Protein AF-A0AA88S4F9-F1 (afdb_monomer)

Sequence (193 aa):
MELVASASIYCKILLLSFMILASTYINAAATAATFAKPRRIVTKLIHRDSVHSPFYVANVTVSDHAQEAIENSEARIASIHERIRNYGSMDDLGAKVIAVDKGNIFFVNLYIGELAVSQFVIMDTASSLLWVHCLPYKGCEDKVNPIYNHVKSYMYANLSCDSAYCVPSIRGTCGPNRTCIYSLGYRDNASST

Organism: NCBI:txid112253

Mean predicted aligned error: 12.55 Å

InterPro domains:
  IPR021109 Aspartic peptidase domain superfamily [G3DSA:2.40.70.10] (84-193)
  IPR021109 Aspartic peptidase domain superfamily [SSF50630] (101-191)
  IPR032861 Xylanase inhibitor, N-terminal [PF14543] (106-192)
  IPR033121 Peptidase family A1 domain [PS51767] (106-193)
  IPR051708 Plant Aspartic Proteinase A1 [PTHR47967] (21-192)

Radius of gyration: 27.76 Å; Cα contacts (8 Å, |Δi|>4): 179; chains: 1; bounding box: 42×56×100 Å

Structure (mmCIF, N/CA/C/O backbone):
data_AF-A0AA88S4F9-F1
#
_entry.id   AF-A0AA88S4F9-F1
#
loop_
_atom_site.group_PDB
_atom_site.id
_atom_site.type_symbol
_atom_site.label_atom_id
_atom_site.label_alt_id
_atom_site.label_comp_id
_atom_site.label_asym_id
_atom_site.label_entity_id
_atom_site.label_seq_id
_atom_site.pdbx_PDB_ins_code
_atom_site.Cartn_x
_atom_site.Cartn_y
_atom_site.Cartn_z
_atom_site.occupancy
_atom_site.B_iso_or_equiv
_atom_site.auth_seq_id
_atom_site.auth_comp_id
_atom_site.auth_asym_id
_atom_site.auth_atom_id
_atom_site.pdbx_PDB_model_num
ATOM 1 N N . MET A 1 1 ? 1.216 -25.688 -74.270 1.00 57.12 1 MET A N 1
ATOM 2 C CA . MET A 1 1 ? 1.045 -24.332 -73.696 1.00 57.12 1 MET A CA 1
ATOM 3 C C . MET A 1 1 ? -0.119 -24.264 -72.700 1.00 57.12 1 MET A C 1
ATOM 5 O O . MET A 1 1 ? 0.024 -23.603 -71.683 1.00 57.12 1 MET A O 1
ATOM 9 N N . GLU A 1 2 ? -1.217 -24.999 -72.913 1.00 59.38 2 GLU A N 1
ATOM 10 C CA . GLU A 1 2 ? -2.394 -25.005 -72.015 1.00 59.38 2 GLU A CA 1
ATOM 11 C C . GLU A 1 2 ? -2.163 -25.628 -70.622 1.00 59.38 2 GLU A C 1
ATOM 13 O O . GLU A 1 2 ? -2.657 -25.110 -69.623 1.00 59.38 2 GLU A O 1
ATOM 18 N N . LEU A 1 3 ? -1.345 -26.682 -70.520 1.00 59.16 3 LEU A N 1
ATOM 19 C CA . LEU A 1 3 ? -1.030 -27.349 -69.242 1.00 59.16 3 LEU A CA 1
ATOM 20 C C . LEU A 1 3 ? -0.341 -26.422 -68.220 1.00 59.16 3 LEU A C 1
ATOM 22 O O . LEU A 1 3 ? -0.599 -26.511 -67.021 1.00 59.16 3 LEU A O 1
ATOM 26 N N . VAL A 1 4 ? 0.497 -25.490 -68.688 1.00 67.75 4 VAL A N 1
ATOM 27 C CA . VAL A 1 4 ? 1.228 -24.536 -67.831 1.00 67.75 4 VAL A CA 1
ATOM 28 C C . VAL A 1 4 ? 0.292 -23.446 -67.296 1.00 67.75 4 VAL A C 1
ATOM 30 O O . VAL A 1 4 ? 0.402 -23.041 -66.138 1.00 67.75 4 VAL A O 1
ATOM 33 N N . ALA A 1 5 ? -0.673 -23.008 -68.110 1.00 63.84 5 ALA A N 1
ATOM 34 C CA . ALA A 1 5 ? -1.691 -22.046 -67.697 1.00 63.84 5 ALA A CA 1
ATOM 35 C C . ALA A 1 5 ? -2.627 -22.640 -66.631 1.00 63.84 5 ALA A C 1
ATOM 37 O O . ALA A 1 5 ? -2.918 -21.985 -65.632 1.00 63.84 5 ALA A O 1
ATOM 38 N N . SER A 1 6 ? -3.020 -23.907 -66.797 1.00 66.94 6 SER A N 1
ATOM 39 C CA . SER A 1 6 ? -3.841 -24.637 -65.827 1.00 66.94 6 SER A CA 1
ATOM 40 C C . SER A 1 6 ? -3.130 -24.796 -64.473 1.00 66.94 6 SER A C 1
ATOM 42 O O . SER A 1 6 ? -3.686 -24.430 -63.437 1.00 66.94 6 SER A O 1
ATOM 44 N N . ALA A 1 7 ? -1.856 -25.210 -64.466 1.00 75.81 7 ALA A N 1
ATOM 45 C CA . ALA A 1 7 ? -1.052 -25.314 -63.243 1.00 75.81 7 ALA A CA 1
ATOM 46 C C . ALA A 1 7 ? -0.879 -23.963 -62.515 1.00 75.81 7 ALA A C 1
ATOM 48 O O . ALA A 1 7 ? -0.926 -23.902 -61.284 1.00 75.81 7 ALA A O 1
ATOM 49 N N . SER A 1 8 ? -0.739 -22.863 -63.266 1.00 79.38 8 SER A N 1
ATOM 50 C CA . SER 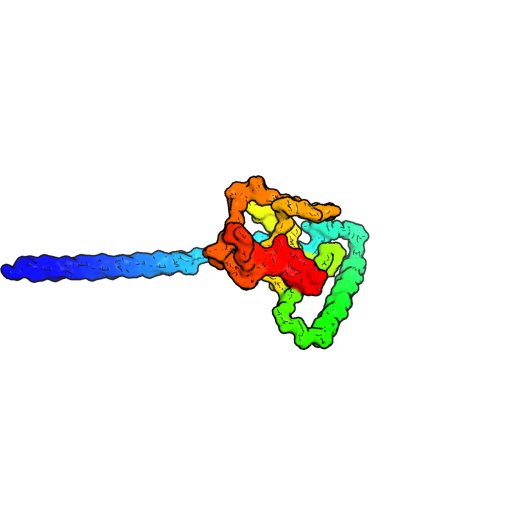A 1 8 ? -0.677 -21.505 -62.706 1.00 79.38 8 SER A CA 1
ATOM 51 C C . SER A 1 8 ? -1.983 -21.100 -62.012 1.00 79.38 8 SER A C 1
ATOM 53 O O . SER A 1 8 ? -1.952 -20.492 -60.940 1.00 79.38 8 SER A O 1
ATOM 55 N N . ILE A 1 9 ? -3.133 -21.472 -62.582 1.00 82.12 9 ILE A N 1
ATOM 56 C CA . ILE A 1 9 ? -4.456 -21.199 -62.006 1.00 82.12 9 ILE A CA 1
ATOM 57 C C . ILE A 1 9 ? -4.648 -21.979 -60.698 1.00 82.12 9 ILE A C 1
ATOM 59 O O . ILE A 1 9 ? -5.020 -21.377 -59.690 1.00 82.12 9 ILE A O 1
ATOM 63 N N . TYR A 1 10 ? -4.316 -23.276 -60.665 1.00 87.00 10 TYR A N 1
ATOM 64 C CA . TYR A 1 10 ? -4.406 -24.082 -59.439 1.00 87.00 10 TYR A CA 1
ATOM 65 C C . TYR A 1 10 ? -3.498 -23.558 -58.318 1.00 87.00 10 TYR A C 1
ATOM 67 O O . TYR A 1 10 ? -3.923 -23.492 -57.166 1.00 87.00 10 TYR A O 1
ATOM 75 N N . CYS A 1 11 ? -2.281 -23.116 -58.649 1.00 86.62 11 CYS A N 1
ATOM 76 C CA . CYS A 1 11 ? -1.360 -22.519 -57.680 1.00 86.62 11 CYS A CA 1
ATOM 77 C C . CYS A 1 11 ? -1.928 -21.229 -57.061 1.00 86.62 11 CYS A C 1
ATOM 79 O O . CYS A 1 11 ? -1.897 -21.053 -55.843 1.00 86.62 11 CYS A O 1
ATOM 81 N N . LYS A 1 12 ? -2.530 -20.353 -57.879 1.00 86.81 12 LYS A N 1
ATOM 82 C CA . LYS A 1 12 ? -3.181 -19.127 -57.390 1.00 86.81 12 LYS A CA 1
ATOM 83 C C . LYS A 1 12 ? -4.387 -19.428 -56.497 1.00 86.81 12 LYS A C 1
ATOM 85 O O . LYS A 1 12 ? -4.539 -18.776 -55.468 1.00 86.81 12 LYS A O 1
ATOM 90 N N . ILE A 1 13 ? -5.209 -20.419 -56.852 1.00 89.56 13 ILE A N 1
ATOM 91 C CA . ILE A 1 13 ? -6.364 -20.844 -56.041 1.00 89.56 13 ILE A CA 1
ATOM 92 C C . ILE A 1 13 ? -5.902 -21.413 -54.692 1.00 89.56 13 ILE A C 1
ATOM 94 O O . ILE A 1 13 ? -6.459 -21.049 -53.658 1.00 89.56 13 ILE A O 1
ATOM 98 N N . LEU A 1 14 ? -4.854 -22.243 -54.677 1.00 88.25 14 LEU A N 1
ATOM 99 C CA . LEU A 1 14 ? -4.283 -22.784 -53.440 1.00 88.25 14 LEU A CA 1
ATOM 100 C C . LEU A 1 14 ? -3.724 -21.675 -52.540 1.00 88.25 14 LEU A C 1
ATOM 102 O O . LEU A 1 14 ? -4.050 -21.645 -51.353 1.00 88.25 14 LEU A O 1
ATOM 106 N N . LEU A 1 15 ? -2.973 -20.720 -53.098 1.00 88.44 15 LEU A N 1
ATOM 107 C CA . LEU A 1 15 ? -2.469 -19.561 -52.353 1.00 88.44 15 LEU A CA 1
ATOM 108 C C . LEU A 1 15 ? -3.606 -18.707 -51.777 1.00 88.44 15 LEU A C 1
ATOM 110 O O . LEU A 1 15 ? -3.563 -18.349 -50.603 1.00 88.44 15 LEU A O 1
ATOM 114 N N . LEU A 1 16 ? -4.654 -18.430 -52.558 1.00 87.81 16 LEU A N 1
ATOM 115 C CA . LEU A 1 16 ? -5.838 -17.705 -52.084 1.00 87.81 16 LEU A CA 1
ATOM 116 C C . LEU A 1 16 ? -6.546 -18.458 -50.950 1.00 87.81 16 LEU A C 1
ATOM 118 O O . LEU A 1 16 ? -6.871 -17.854 -49.930 1.00 87.81 16 LEU A O 1
ATOM 122 N N . SER A 1 17 ? -6.729 -19.776 -51.084 1.00 88.88 17 SER A N 1
ATOM 123 C CA . SER A 1 17 ? -7.352 -20.600 -50.042 1.00 88.88 17 SER A CA 1
ATOM 124 C C . SER A 1 17 ? -6.535 -20.615 -48.744 1.00 88.88 17 SER A C 1
ATOM 126 O O . SER A 1 17 ? -7.104 -20.478 -47.662 1.00 88.88 17 SER A O 1
ATOM 128 N N . PHE A 1 18 ? -5.202 -20.674 -48.841 1.00 90.31 18 PHE A N 1
ATOM 129 C CA . PHE A 1 18 ? -4.303 -20.589 -47.693 1.00 90.31 18 PHE A CA 1
ATOM 130 C C . PHE A 1 18 ? -4.383 -19.224 -46.998 1.00 90.31 18 PHE A C 1
ATOM 132 O O . PHE A 1 18 ? -4.483 -19.170 -45.776 1.00 90.31 18 PHE A O 1
ATOM 139 N N . MET A 1 19 ? -4.408 -18.122 -47.757 1.00 88.81 19 MET A N 1
ATOM 140 C CA . MET A 1 19 ? -4.537 -16.769 -47.195 1.00 88.81 19 MET A CA 1
ATOM 141 C C . MET A 1 19 ? -5.886 -16.569 -46.485 1.00 88.81 19 MET A C 1
ATOM 143 O O . MET A 1 19 ? -5.938 -15.981 -45.402 1.00 88.81 19 MET A O 1
ATOM 147 N N . ILE A 1 20 ? -6.975 -17.104 -47.048 1.00 87.44 20 ILE A N 1
ATOM 148 C CA . ILE A 1 20 ? -8.301 -17.087 -46.414 1.00 87.44 20 ILE A CA 1
ATOM 149 C C . ILE A 1 20 ? -8.278 -17.904 -45.113 1.00 87.44 20 ILE A C 1
ATOM 151 O O . ILE A 1 20 ? -8.666 -17.388 -44.065 1.00 87.44 20 ILE A O 1
ATOM 155 N N . LEU A 1 21 ? -7.748 -19.130 -45.128 1.00 84.12 21 LEU A N 1
ATOM 156 C CA . LEU A 1 21 ? -7.637 -19.958 -43.921 1.00 84.12 21 LEU A CA 1
ATOM 157 C C . LEU A 1 21 ? -6.770 -19.286 -42.842 1.00 84.12 21 LEU A C 1
ATOM 159 O O . LEU A 1 21 ? -7.189 -19.206 -41.688 1.00 84.12 21 LEU A O 1
ATOM 163 N N . ALA A 1 22 ? -5.623 -18.715 -43.215 1.00 83.69 22 ALA A N 1
ATOM 164 C CA . ALA A 1 22 ? -4.745 -17.998 -42.293 1.00 83.69 22 ALA A CA 1
ATOM 165 C C . ALA A 1 22 ? -5.444 -16.781 -41.659 1.00 83.69 22 ALA A C 1
ATOM 167 O O . ALA A 1 22 ? -5.383 -16.600 -40.444 1.00 83.69 22 ALA A O 1
ATOM 168 N N . SER A 1 23 ? -6.163 -15.976 -42.450 1.00 75.25 23 SER A N 1
ATOM 169 C CA . SER A 1 23 ? -6.895 -14.809 -41.932 1.00 75.25 23 SER A CA 1
ATOM 170 C C . SER A 1 23 ? -8.040 -15.188 -40.983 1.00 75.25 23 SER A C 1
ATOM 172 O O . SER A 1 23 ? -8.204 -14.557 -39.937 1.00 75.25 23 SER A O 1
ATOM 174 N N . THR A 1 24 ? -8.796 -16.250 -41.285 1.00 75.50 24 THR A N 1
ATOM 175 C CA . THR A 1 24 ? -9.860 -16.736 -40.387 1.00 75.50 24 THR A CA 1
ATOM 176 C C . THR A 1 24 ? -9.305 -17.266 -39.062 1.00 75.50 24 THR A C 1
ATOM 178 O O . THR A 1 24 ? -9.875 -16.982 -38.007 1.00 75.50 24 THR A O 1
ATOM 181 N N . TYR A 1 25 ? -8.155 -17.946 -39.089 1.00 79.88 25 TYR A N 1
ATOM 182 C CA . TYR A 1 25 ? -7.463 -18.417 -37.887 1.00 79.88 25 TYR A CA 1
ATOM 183 C C . TYR A 1 25 ? -6.970 -17.259 -37.001 1.00 79.88 25 TYR A C 1
ATOM 185 O O . TYR A 1 25 ? -7.182 -17.281 -35.787 1.00 79.88 25 TYR A O 1
ATOM 193 N N . ILE A 1 26 ? -6.374 -16.217 -37.597 1.00 68.75 26 ILE A N 1
ATOM 194 C CA . ILE A 1 26 ? -5.908 -15.021 -36.869 1.00 68.75 26 ILE A CA 1
ATOM 195 C C . ILE A 1 26 ? -7.079 -14.322 -36.160 1.00 68.75 26 ILE A C 1
ATOM 197 O O . ILE A 1 26 ? -6.966 -13.973 -34.984 1.00 68.75 26 ILE A O 1
ATOM 201 N N . ASN A 1 27 ? -8.224 -14.174 -36.834 1.00 64.12 27 ASN A N 1
ATOM 202 C CA . ASN A 1 27 ? -9.417 -13.557 -36.245 1.00 64.12 27 ASN A CA 1
ATOM 203 C C . ASN A 1 27 ? -9.998 -14.387 -35.087 1.00 64.12 27 ASN A C 1
ATOM 205 O O . ASN A 1 27 ? -10.346 -13.829 -34.045 1.00 64.12 27 ASN A O 1
ATOM 209 N N . ALA A 1 28 ? -10.058 -15.716 -35.222 1.00 65.62 28 ALA A N 1
ATOM 210 C CA . ALA A 1 28 ? -10.516 -16.598 -34.149 1.00 65.62 28 ALA A CA 1
ATOM 211 C C . ALA A 1 28 ? -9.606 -16.508 -32.907 1.00 65.62 28 ALA A C 1
ATOM 213 O O . ALA A 1 28 ? -10.099 -16.347 -31.789 1.00 65.62 28 ALA A O 1
ATOM 214 N N . ALA A 1 29 ? -8.283 -16.512 -33.093 1.00 61.81 29 ALA A N 1
ATOM 215 C CA . ALA A 1 29 ? -7.321 -16.346 -32.002 1.00 61.81 29 ALA A CA 1
ATOM 216 C C . ALA A 1 29 ? -7.432 -14.968 -31.318 1.00 61.81 29 ALA A C 1
ATOM 218 O O . ALA A 1 29 ? -7.396 -14.884 -30.089 1.00 61.81 29 ALA A O 1
ATOM 219 N N . ALA A 1 30 ? -7.634 -13.896 -32.094 1.00 60.41 30 ALA A N 1
ATOM 220 C CA . ALA A 1 30 ? -7.842 -12.550 -31.562 1.00 60.41 30 ALA A CA 1
ATOM 221 C C . ALA A 1 30 ? -9.131 -12.453 -30.729 1.00 60.41 30 ALA A C 1
ATOM 223 O O . ALA A 1 30 ? -9.113 -11.917 -29.621 1.00 60.41 30 ALA A O 1
ATOM 224 N N . THR A 1 31 ? -10.238 -13.036 -31.205 1.00 58.25 31 THR A N 1
ATOM 225 C CA . THR A 1 31 ? -11.489 -13.080 -30.428 1.00 58.25 31 THR A CA 1
ATOM 226 C C . THR A 1 31 ? -11.345 -13.906 -29.148 1.00 58.25 31 THR A C 1
ATOM 228 O O . THR A 1 31 ? -11.770 -13.451 -28.088 1.00 58.25 31 THR A O 1
ATOM 231 N N . ALA A 1 32 ? -10.660 -15.054 -29.175 1.00 58.75 32 ALA A N 1
ATOM 232 C CA . ALA A 1 32 ? -10.412 -15.857 -27.975 1.00 58.75 32 ALA A CA 1
ATOM 233 C C . ALA A 1 32 ? -9.610 -15.094 -26.900 1.00 58.75 32 ALA A C 1
ATOM 235 O O . ALA A 1 32 ? -9.918 -15.203 -25.711 1.00 58.75 32 ALA A O 1
ATOM 236 N N . ALA A 1 33 ? -8.643 -14.260 -27.302 1.00 60.66 33 ALA A N 1
ATOM 237 C CA . ALA A 1 33 ? -7.887 -13.404 -26.385 1.00 60.66 33 ALA A CA 1
ATOM 238 C C . ALA A 1 33 ? -8.760 -12.334 -25.693 1.00 60.66 33 ALA A C 1
ATOM 240 O O . ALA A 1 33 ? -8.475 -11.956 -24.558 1.00 60.66 33 ALA A O 1
ATOM 241 N N . THR A 1 34 ? -9.852 -11.885 -26.325 1.00 58.72 34 THR A N 1
ATOM 242 C CA . THR A 1 34 ? -10.772 -10.881 -25.748 1.00 58.72 34 THR A CA 1
ATOM 243 C C . THR A 1 34 ? -11.777 -11.439 -24.731 1.00 58.72 34 THR A C 1
ATOM 245 O O . THR A 1 34 ? -12.306 -10.676 -23.926 1.00 58.72 34 THR A O 1
ATOM 248 N N . PHE A 1 35 ? -12.016 -12.758 -24.705 1.00 57.75 35 PHE A N 1
ATOM 249 C CA . PHE A 1 35 ? -12.968 -13.398 -23.778 1.00 57.75 35 PHE A CA 1
ATOM 250 C C . PHE A 1 35 ? -12.332 -13.963 -22.499 1.00 57.75 35 PHE A C 1
ATOM 252 O O . PHE A 1 35 ? -13.047 -14.457 -21.619 1.00 57.75 35 PHE A O 1
ATOM 259 N N . ALA A 1 36 ? -11.008 -13.889 -22.348 1.00 70.62 36 ALA A N 1
ATOM 260 C CA . ALA A 1 36 ? -10.360 -14.279 -21.104 1.00 70.62 36 ALA A CA 1
ATOM 261 C C . ALA A 1 36 ? -10.802 -13.327 -19.978 1.00 70.62 36 ALA A C 1
ATOM 263 O O . ALA A 1 36 ? -10.482 -12.138 -19.990 1.00 70.62 36 ALA A O 1
ATOM 264 N N . LYS A 1 37 ? -11.555 -13.842 -18.993 1.00 73.50 37 LYS A N 1
ATOM 265 C CA . LYS A 1 37 ? -11.932 -13.058 -17.807 1.00 73.50 37 LYS A CA 1
ATOM 266 C C . LYS A 1 37 ? -10.659 -12.469 -17.181 1.00 73.50 37 LYS A C 1
ATOM 268 O O . LYS A 1 37 ? -9.720 -13.229 -16.928 1.00 73.50 37 LYS A O 1
ATOM 273 N N . PRO A 1 38 ? -10.619 -11.155 -16.895 1.00 75.06 38 PRO A N 1
ATOM 274 C CA . PRO A 1 38 ? -9.445 -10.553 -16.287 1.00 75.06 38 PRO A CA 1
ATOM 275 C C . PRO A 1 38 ? -9.190 -11.207 -14.930 1.00 75.06 38 PRO A C 1
ATOM 277 O O . PRO A 1 38 ? -10.131 -11.487 -14.179 1.00 75.06 38 PRO A O 1
ATOM 280 N N . ARG A 1 39 ? -7.917 -11.449 -14.610 1.00 82.81 39 ARG A N 1
ATOM 281 C CA . ARG A 1 39 ? -7.516 -11.889 -13.270 1.00 82.81 39 ARG A CA 1
ATOM 282 C C . ARG A 1 39 ? -7.921 -10.803 -12.270 1.00 82.81 39 ARG A C 1
ATOM 284 O O . ARG A 1 39 ? -7.622 -9.632 -12.483 1.00 82.81 39 ARG A O 1
ATOM 291 N N . ARG A 1 40 ? -8.629 -11.185 -11.206 1.00 84.50 40 ARG A N 1
ATOM 292 C CA . ARG A 1 40 ? -9.095 -10.271 -10.153 1.00 84.50 40 ARG A CA 1
ATOM 293 C C . ARG A 1 40 ? -8.485 -10.680 -8.824 1.00 84.50 40 ARG A C 1
ATOM 295 O O . ARG A 1 40 ? -8.461 -11.866 -8.507 1.00 84.50 40 ARG A O 1
ATOM 302 N N . ILE A 1 41 ? -8.046 -9.696 -8.050 1.00 86.31 41 ILE A N 1
ATOM 303 C CA . ILE A 1 41 ? -7.704 -9.880 -6.641 1.00 86.31 41 ILE A CA 1
ATOM 304 C C . ILE A 1 41 ? -8.966 -9.560 -5.842 1.00 86.31 41 ILE A C 1
ATOM 306 O O . ILE A 1 41 ? -9.545 -8.487 -6.000 1.00 86.31 41 ILE A O 1
ATOM 310 N N . VAL A 1 42 ? -9.412 -10.507 -5.020 1.00 90.44 42 VAL A N 1
ATOM 311 C CA . VAL A 1 42 ? -10.552 -10.333 -4.115 1.00 90.44 42 VAL A CA 1
ATOM 312 C C . VAL A 1 42 ? -10.030 -10.506 -2.698 1.00 90.44 42 VAL A C 1
ATOM 314 O O . VAL A 1 42 ? -9.459 -11.542 -2.370 1.00 90.44 42 VAL A O 1
ATOM 317 N N . THR A 1 43 ? -10.205 -9.486 -1.867 1.00 92.00 43 THR A N 1
ATOM 318 C CA . THR A 1 43 ? -9.771 -9.488 -0.467 1.00 92.00 43 THR A CA 1
ATOM 319 C C . THR A 1 43 ? -10.798 -8.761 0.395 1.00 92.00 43 THR A C 1
ATOM 321 O O . THR A 1 43 ? -11.635 -8.013 -0.118 1.00 92.00 43 THR A O 1
ATOM 324 N N . LYS A 1 44 ? -10.776 -9.021 1.703 1.00 94.06 44 LYS A N 1
ATOM 325 C CA . LYS A 1 44 ? -11.666 -8.355 2.657 1.00 94.06 44 LYS A CA 1
ATOM 326 C C . LYS A 1 44 ? -11.152 -6.945 2.920 1.00 94.06 44 LYS A C 1
ATOM 328 O O . LYS A 1 44 ? -9.976 -6.771 3.230 1.00 94.06 44 LYS A O 1
ATOM 333 N N . LEU A 1 45 ? -12.054 -5.973 2.851 1.00 95.06 45 LEU A N 1
ATOM 334 C CA . LEU A 1 45 ? -11.808 -4.629 3.350 1.00 95.06 45 LEU A CA 1
ATOM 335 C C . LEU A 1 45 ? -12.066 -4.627 4.863 1.00 95.06 45 LEU A C 1
ATOM 337 O O . LEU A 1 45 ? -13.173 -4.940 5.301 1.00 95.06 45 LEU A O 1
ATOM 341 N N . ILE A 1 46 ? -11.038 -4.339 5.655 1.00 94.44 46 ILE A N 1
ATOM 342 C CA . ILE A 1 46 ? -11.058 -4.452 7.117 1.00 94.44 46 ILE A CA 1
ATOM 343 C C . ILE A 1 46 ? -10.945 -3.048 7.703 1.00 94.44 46 ILE A C 1
ATOM 345 O O . ILE A 1 46 ? -9.940 -2.373 7.506 1.00 94.44 46 ILE A O 1
ATOM 349 N N . HIS A 1 47 ? -11.975 -2.595 8.414 1.00 91.81 47 HIS A N 1
ATOM 350 C CA . HIS A 1 47 ? -11.908 -1.334 9.155 1.00 91.81 47 HIS A CA 1
ATOM 351 C C . HIS A 1 47 ? -10.916 -1.451 10.324 1.00 91.81 47 HIS A C 1
ATOM 353 O O . HIS A 1 47 ? -10.855 -2.515 10.945 1.00 91.81 47 HIS A O 1
ATOM 359 N N . ARG A 1 48 ? -10.184 -0.376 10.653 1.00 88.62 48 ARG A N 1
ATOM 360 C CA . ARG A 1 48 ? -9.226 -0.326 11.779 1.00 88.62 48 ARG A CA 1
ATOM 361 C C . ARG A 1 48 ? -9.797 -0.888 13.082 1.00 88.62 48 ARG A C 1
ATOM 363 O O . ARG A 1 48 ? -9.129 -1.685 13.731 1.00 88.62 48 ARG A O 1
ATOM 370 N N . ASP A 1 49 ? -11.033 -0.525 13.404 1.00 87.06 49 ASP A N 1
ATOM 371 C CA . ASP A 1 49 ? -11.685 -0.896 14.670 1.00 87.06 49 ASP A CA 1
ATOM 372 C C . ASP A 1 49 ? -12.460 -2.222 14.582 1.00 87.06 49 ASP A C 1
ATOM 374 O O . ASP A 1 49 ? -13.212 -2.591 15.480 1.00 87.06 49 ASP A O 1
ATOM 378 N N . SER A 1 50 ? -12.329 -2.955 13.474 1.00 90.06 50 SER A N 1
ATOM 379 C CA . SER A 1 50 ? -12.931 -4.280 13.337 1.00 90.06 50 SER A CA 1
ATOM 380 C C . SER A 1 50 ? -12.231 -5.286 14.246 1.00 90.06 50 SER A C 1
ATOM 382 O O . SER A 1 50 ? -11.011 -5.291 14.310 1.00 90.06 50 SER A O 1
ATOM 384 N N . VAL A 1 51 ? -12.971 -6.250 14.800 1.00 91.06 51 VAL A N 1
ATOM 385 C CA . VAL A 1 51 ? -12.420 -7.431 15.505 1.00 91.06 51 VAL A CA 1
ATOM 386 C C . VAL A 1 51 ? -11.400 -8.240 14.686 1.00 91.06 51 VAL A C 1
ATOM 388 O O . VAL A 1 51 ? -10.670 -9.061 15.230 1.00 91.06 51 VAL A O 1
ATOM 391 N N . HIS A 1 52 ? -11.367 -8.050 13.365 1.00 90.56 52 HIS A N 1
ATOM 392 C CA . HIS A 1 52 ? -10.411 -8.687 12.457 1.00 90.56 52 HIS A CA 1
ATOM 393 C C . HIS A 1 52 ? -9.141 -7.862 12.219 1.00 90.56 52 HIS A C 1
ATOM 395 O O . HIS A 1 52 ? -8.266 -8.292 11.469 1.00 90.56 52 HIS A O 1
ATOM 401 N N . SER A 1 53 ? -9.053 -6.676 12.811 1.00 89.31 53 SER A N 1
ATOM 402 C CA . SER A 1 53 ? -7.891 -5.806 12.747 1.00 89.31 53 SER A CA 1
ATOM 403 C C . SER A 1 53 ? -6.933 -6.120 13.900 1.00 89.31 53 SER A C 1
ATOM 405 O O . SER A 1 53 ? -7.381 -6.269 15.037 1.00 89.31 53 SER A O 1
ATOM 407 N N . PRO A 1 54 ? -5.612 -6.151 13.662 1.00 86.69 54 PRO A N 1
ATOM 408 C CA . PRO A 1 54 ? -4.617 -6.238 14.732 1.00 86.69 54 PRO A CA 1
ATOM 409 C C . PRO A 1 54 ? -4.606 -4.997 15.644 1.00 86.69 54 PRO A C 1
ATOM 411 O O . PRO A 1 54 ? -3.980 -5.026 16.698 1.00 86.69 54 PRO A O 1
ATOM 414 N N . PHE A 1 55 ? -5.300 -3.923 15.251 1.00 85.50 55 PHE A N 1
ATOM 415 C CA . PHE A 1 55 ? -5.475 -2.698 16.036 1.00 85.50 55 PHE A CA 1
ATOM 416 C C . PHE A 1 55 ? -6.766 -2.690 16.868 1.00 85.50 55 PHE A C 1
ATOM 418 O O . PHE A 1 55 ? -7.082 -1.680 17.489 1.00 85.50 55 PHE A O 1
ATOM 425 N N . TYR A 1 56 ? -7.532 -3.786 16.871 1.00 87.19 56 TYR A N 1
ATOM 426 C CA . TYR A 1 56 ? -8.769 -3.881 17.639 1.00 87.19 56 TYR A CA 1
ATOM 427 C C . TYR A 1 56 ? -8.522 -3.774 19.148 1.00 87.19 56 TYR A C 1
ATOM 429 O O . TYR A 1 56 ? -7.671 -4.473 19.699 1.00 87.19 56 TYR A O 1
ATOM 437 N N . VAL A 1 57 ? -9.333 -2.964 19.832 1.00 86.56 57 VAL A N 1
ATOM 438 C CA . VAL A 1 57 ? -9.294 -2.809 21.289 1.00 86.56 57 VAL A CA 1
ATOM 439 C C . VAL A 1 57 ? -10.616 -3.305 21.878 1.00 86.56 57 VAL A C 1
ATOM 441 O O . VAL A 1 57 ? -11.661 -2.694 21.691 1.00 86.56 57 VAL A O 1
ATOM 444 N N . ALA A 1 58 ? -10.575 -4.427 22.604 1.00 84.19 58 ALA A N 1
ATOM 445 C CA . ALA A 1 58 ? -11.781 -5.131 23.061 1.00 84.19 58 ALA A CA 1
ATOM 446 C C . ALA A 1 58 ? -12.592 -4.401 24.150 1.00 84.19 58 ALA A C 1
ATOM 448 O O . ALA A 1 58 ? -13.786 -4.646 24.289 1.00 84.19 58 ALA A O 1
ATOM 449 N N . ASN A 1 59 ? -11.958 -3.513 24.919 1.00 86.31 59 ASN A N 1
ATOM 450 C CA . ASN A 1 59 ? -12.565 -2.865 26.089 1.00 86.31 59 ASN A CA 1
ATOM 451 C C . ASN A 1 59 ? -13.077 -1.442 25.799 1.00 86.31 59 ASN A C 1
ATOM 453 O O . ASN A 1 59 ? -13.186 -0.634 26.718 1.00 86.31 59 ASN A O 1
ATOM 457 N N . VAL A 1 60 ? -13.351 -1.125 24.532 1.00 85.81 60 VAL A N 1
ATOM 458 C CA . VAL A 1 60 ? -13.853 0.185 24.092 1.00 85.81 60 VAL A CA 1
ATOM 459 C C . VAL A 1 60 ? -15.369 0.111 23.939 1.00 85.81 60 VAL A C 1
ATOM 461 O O . VAL A 1 60 ? -15.902 -0.840 23.362 1.00 85.81 60 VAL A O 1
ATOM 464 N N . THR A 1 61 ? -16.093 1.085 24.491 1.00 90.00 61 THR A N 1
ATOM 465 C CA . THR A 1 61 ? -17.555 1.115 24.378 1.00 90.00 61 THR A CA 1
ATOM 466 C C . THR A 1 61 ? -17.996 1.630 23.005 1.00 90.00 61 THR A C 1
ATOM 468 O O . THR A 1 61 ? -17.249 2.292 22.287 1.00 90.00 61 THR A O 1
ATOM 471 N N . VAL A 1 62 ? -19.256 1.376 22.636 1.00 87.94 62 VAL A N 1
ATOM 472 C CA . VAL A 1 62 ? -19.837 1.938 21.401 1.00 87.94 62 VAL A CA 1
ATOM 473 C C . VAL A 1 62 ? -19.796 3.472 21.415 1.00 87.94 62 VAL A C 1
ATOM 475 O O . VAL A 1 62 ? -19.555 4.081 20.376 1.00 87.94 62 VAL A O 1
ATOM 478 N N . SER A 1 63 ? -19.997 4.098 22.579 1.00 91.12 63 SER A N 1
ATOM 479 C CA . SER A 1 63 ? -19.892 5.553 22.737 1.00 91.12 63 SER A CA 1
ATOM 480 C C . SER A 1 63 ? -18.472 6.064 22.530 1.00 91.12 63 SER A C 1
ATOM 482 O O . SER A 1 63 ? -18.310 7.102 21.898 1.00 91.12 63 SER A O 1
ATOM 484 N N . ASP A 1 64 ? -17.457 5.333 22.992 1.00 89.62 64 ASP A N 1
ATOM 485 C CA . ASP A 1 64 ? -16.057 5.727 22.801 1.00 89.62 64 ASP A CA 1
ATOM 486 C C . ASP A 1 64 ? -15.679 5.684 21.315 1.00 89.62 64 ASP A C 1
ATOM 488 O O . ASP A 1 64 ? -15.117 6.642 20.792 1.00 89.62 64 ASP A O 1
ATOM 492 N N . HIS A 1 65 ? -16.076 4.626 20.596 1.00 85.75 65 HIS A N 1
ATOM 493 C CA . HIS A 1 65 ? -15.887 4.555 19.143 1.00 85.75 65 HIS A CA 1
ATOM 494 C C . HIS A 1 65 ? -16.640 5.665 18.399 1.00 85.75 65 HIS A C 1
ATOM 496 O O . HIS A 1 65 ? -16.117 6.238 17.443 1.00 85.75 65 HIS A O 1
ATOM 502 N N . ALA A 1 66 ? -17.868 5.986 18.823 1.00 89.19 66 ALA A N 1
ATOM 503 C CA . ALA A 1 66 ? -18.630 7.083 18.235 1.00 89.19 66 ALA A CA 1
ATOM 504 C C . ALA A 1 66 ? -17.936 8.435 18.464 1.00 89.19 66 ALA A C 1
ATOM 506 O O . ALA A 1 66 ? -17.849 9.239 17.537 1.00 89.19 66 ALA A O 1
ATOM 507 N N . GLN A 1 67 ? -17.404 8.660 19.666 1.00 90.88 67 GLN A N 1
ATOM 508 C CA . GLN A 1 67 ? -16.658 9.864 20.013 1.00 90.88 67 GLN A CA 1
ATOM 509 C C . GLN A 1 67 ? -15.367 9.981 19.189 1.00 90.88 67 GLN A C 1
ATOM 511 O O . GLN A 1 67 ? -15.142 11.013 18.562 1.00 90.88 67 GLN A O 1
ATOM 516 N N . GLU A 1 68 ? -14.574 8.911 19.085 1.00 87.38 68 GLU A N 1
ATOM 517 C CA . GLU A 1 68 ? -13.363 8.880 18.250 1.00 87.38 68 GLU A CA 1
ATOM 518 C C . GLU A 1 68 ? -13.694 9.147 16.768 1.00 87.38 68 GLU A C 1
ATOM 520 O O . GLU A 1 68 ? -12.992 9.896 16.084 1.00 87.38 68 GLU A O 1
ATOM 525 N N . ALA A 1 69 ? -14.796 8.590 16.254 1.00 86.19 69 ALA A N 1
ATOM 526 C CA . ALA A 1 69 ? -15.247 8.836 14.886 1.00 86.19 69 ALA A CA 1
ATOM 527 C C . ALA A 1 69 ? -15.666 10.301 14.649 1.00 86.19 69 ALA A C 1
ATOM 529 O O . ALA A 1 69 ? -15.399 10.845 13.567 1.00 86.19 69 ALA A O 1
ATOM 530 N N . ILE A 1 70 ? -16.291 10.949 15.640 1.00 89.69 70 ILE A N 1
ATOM 531 C CA . ILE A 1 70 ? -16.628 12.380 15.611 1.00 89.69 70 ILE A CA 1
ATOM 532 C C . ILE A 1 70 ? -15.346 13.214 15.597 1.00 89.69 70 ILE A C 1
ATOM 534 O O . ILE A 1 70 ? -15.160 14.011 14.678 1.00 89.69 70 ILE A O 1
ATOM 538 N N . GLU A 1 71 ? -14.422 12.971 16.526 1.00 88.69 71 GLU A N 1
ATOM 539 C CA . GLU A 1 71 ? -13.145 13.692 16.621 1.00 88.69 71 GLU A CA 1
ATOM 540 C C . GLU A 1 71 ? -12.317 13.559 15.333 1.00 88.69 71 GLU A C 1
ATOM 542 O O . GLU A 1 71 ? -11.812 14.546 14.788 1.00 88.69 71 GLU A O 1
ATOM 547 N N . ASN A 1 72 ? -12.248 12.351 14.766 1.00 84.31 72 ASN A N 1
ATOM 548 C CA . ASN A 1 72 ? -11.601 12.103 13.478 1.00 84.31 72 ASN A CA 1
ATOM 549 C C . ASN A 1 72 ? -12.282 12.869 12.328 1.00 84.31 72 ASN A C 1
ATOM 551 O O . ASN A 1 72 ? -11.611 13.335 11.399 1.00 84.31 72 ASN A O 1
ATOM 555 N N . SER A 1 73 ? -13.609 13.009 12.369 1.00 85.88 73 SER A N 1
ATOM 556 C CA . SER A 1 73 ? -14.376 13.752 11.363 1.00 85.88 73 SER A CA 1
ATOM 557 C C . SER A 1 73 ? -14.154 15.260 11.475 1.00 85.88 73 SER A C 1
ATOM 559 O O . SER A 1 73 ? -13.944 15.918 10.455 1.00 85.88 73 SER A O 1
ATOM 561 N N . GLU A 1 74 ? -14.117 15.804 12.690 1.00 88.12 74 GLU A N 1
ATOM 562 C CA . GLU A 1 74 ? -13.795 17.210 12.947 1.00 88.12 74 GLU A CA 1
ATOM 563 C C . GLU A 1 74 ? -12.376 17.552 12.483 1.00 88.12 74 GLU A C 1
ATOM 565 O O . GLU A 1 74 ? -12.178 18.505 11.722 1.00 88.12 74 GLU A O 1
ATOM 570 N N . ALA A 1 75 ? -11.393 16.716 12.834 1.00 83.19 75 ALA A N 1
ATOM 571 C CA . ALA A 1 75 ? -10.013 16.868 12.379 1.00 83.19 75 ALA A CA 1
ATOM 572 C C . ALA A 1 75 ? -9.905 16.828 10.843 1.00 83.19 75 ALA A C 1
ATOM 574 O O . ALA A 1 75 ? -9.168 17.613 10.233 1.00 83.19 75 ALA A O 1
ATOM 575 N N . ARG A 1 76 ? -10.677 15.951 10.185 1.00 80.75 76 ARG A N 1
ATOM 576 C CA . ARG A 1 76 ? -10.743 15.880 8.718 1.00 80.75 76 ARG A CA 1
ATOM 577 C C . ARG A 1 76 ? -11.344 17.148 8.114 1.00 80.75 76 ARG A C 1
ATOM 579 O O . ARG A 1 76 ? -10.801 17.655 7.132 1.00 80.75 76 ARG A O 1
ATOM 586 N N . ILE A 1 77 ? -12.437 17.664 8.673 1.00 84.56 77 ILE A N 1
ATOM 587 C CA . ILE A 1 77 ? -13.074 18.905 8.210 1.00 84.56 77 ILE A CA 1
ATOM 588 C C . ILE A 1 77 ? -12.118 20.089 8.366 1.00 84.56 77 ILE A C 1
ATOM 590 O O . ILE A 1 77 ? -12.007 20.896 7.441 1.00 84.56 77 ILE A O 1
ATOM 594 N N . ALA A 1 78 ? -11.399 20.182 9.485 1.00 84.44 78 ALA A N 1
ATOM 595 C CA . ALA A 1 78 ? -10.395 21.219 9.703 1.00 84.44 78 ALA A CA 1
ATOM 596 C C . ALA A 1 78 ? -9.284 21.161 8.638 1.00 84.44 78 ALA A C 1
ATOM 598 O O . ALA A 1 78 ? -8.967 22.178 8.017 1.00 84.44 78 ALA A O 1
ATOM 599 N N . SER A 1 79 ? -8.771 19.960 8.346 1.00 79.31 79 SER A N 1
ATOM 600 C CA . SER A 1 79 ? -7.775 19.751 7.288 1.00 79.31 79 SER A CA 1
ATOM 601 C C . SER A 1 79 ? -8.309 20.107 5.894 1.00 79.31 79 SER A C 1
ATOM 603 O O . SER A 1 79 ? -7.609 20.738 5.104 1.00 79.31 79 SER A O 1
ATOM 605 N N . ILE A 1 80 ? -9.559 19.758 5.570 1.00 79.12 80 ILE A N 1
ATOM 606 C CA . ILE A 1 80 ? -10.182 20.128 4.288 1.00 79.12 80 ILE A CA 1
ATOM 607 C C . ILE A 1 80 ? -10.353 21.647 4.173 1.00 79.12 80 ILE A C 1
ATOM 609 O O . ILE A 1 80 ? -10.056 22.207 3.120 1.00 79.12 80 ILE A O 1
ATOM 613 N N . HIS A 1 81 ? -10.779 22.329 5.236 1.00 83.62 81 HIS A N 1
ATOM 614 C CA . HIS A 1 81 ? -10.888 23.789 5.233 1.00 83.62 81 HIS A CA 1
ATOM 615 C C . HIS A 1 81 ? -9.542 24.468 4.981 1.00 83.62 81 HIS A C 1
ATOM 617 O O . HIS A 1 81 ? -9.464 25.424 4.210 1.00 83.62 81 HIS A O 1
ATOM 623 N N . GLU A 1 82 ? -8.472 23.969 5.598 1.00 81.12 82 GLU A N 1
ATOM 624 C CA . GLU A 1 82 ? -7.117 24.445 5.327 1.00 81.12 82 GLU A CA 1
ATOM 625 C C . GLU A 1 82 ? -6.717 24.230 3.859 1.00 81.12 82 GLU A C 1
ATOM 627 O O . GLU A 1 82 ? -6.190 25.145 3.226 1.00 81.12 82 GLU A O 1
ATOM 632 N N . ARG A 1 83 ? -7.053 23.070 3.276 1.00 73.56 83 ARG A N 1
ATOM 633 C CA . ARG A 1 83 ? -6.811 22.782 1.850 1.00 73.56 83 ARG A CA 1
ATOM 634 C C . ARG A 1 83 ? -7.533 23.756 0.925 1.00 73.56 83 ARG A C 1
ATOM 636 O O . ARG A 1 83 ? -6.929 24.232 -0.029 1.00 73.56 83 ARG A O 1
ATOM 643 N N . ILE A 1 84 ? -8.801 24.062 1.204 1.00 80.31 84 ILE A N 1
ATOM 644 C CA . ILE A 1 84 ? -9.591 25.004 0.396 1.00 80.31 84 ILE A CA 1
ATOM 645 C C . ILE A 1 84 ? -8.989 26.411 0.469 1.00 80.31 84 ILE A C 1
ATOM 647 O O . ILE A 1 84 ? -8.906 27.091 -0.550 1.00 80.31 84 ILE A O 1
ATOM 651 N N . ARG A 1 85 ? -8.504 26.841 1.641 1.00 81.00 85 ARG A N 1
ATOM 652 C CA . ARG A 1 85 ? -7.810 28.135 1.771 1.00 81.00 85 ARG A CA 1
ATOM 653 C C . ARG A 1 85 ? -6.525 28.208 0.940 1.00 81.00 85 ARG A C 1
ATOM 655 O O . ARG A 1 85 ? -6.217 29.267 0.409 1.00 81.00 85 ARG A O 1
ATOM 662 N N . ASN A 1 86 ? -5.818 27.090 0.785 1.00 73.69 86 ASN A N 1
ATOM 663 C CA . ASN A 1 86 ? -4.524 27.008 0.097 1.00 73.69 86 ASN A CA 1
ATOM 664 C C . ASN A 1 86 ? -4.613 26.488 -1.355 1.00 73.69 86 ASN A C 1
ATOM 666 O O . ASN A 1 86 ? -3.609 26.059 -1.926 1.00 73.69 86 ASN A O 1
ATOM 670 N N . TYR A 1 87 ? -5.800 26.538 -1.969 1.00 68.31 87 TYR A N 1
ATOM 671 C CA . TYR A 1 87 ? -6.131 25.939 -3.273 1.00 68.31 87 TYR A CA 1
ATOM 672 C C . TYR A 1 87 ? -5.237 26.389 -4.457 1.00 68.31 87 TYR A C 1
ATOM 674 O O . TYR A 1 87 ? -5.187 25.716 -5.481 1.00 68.31 87 TYR A O 1
ATOM 682 N N . GLY A 1 88 ? -4.473 27.480 -4.322 1.00 60.78 88 GLY A N 1
ATOM 683 C CA . GLY A 1 88 ? -3.572 28.007 -5.361 1.00 60.78 88 GLY A CA 1
ATOM 684 C C . GLY A 1 88 ? -2.196 27.328 -5.505 1.00 60.78 88 GLY A C 1
ATOM 685 O O . GLY A 1 88 ? -1.441 27.721 -6.386 1.00 60.78 88 GLY A O 1
ATOM 686 N N . SER A 1 89 ? -1.849 26.337 -4.671 1.00 61.38 89 SER A N 1
ATOM 687 C CA . SER A 1 89 ? -0.533 25.647 -4.668 1.00 61.38 89 SER A CA 1
ATOM 688 C C . SER A 1 89 ? -0.609 24.180 -5.148 1.00 61.38 89 SER A C 1
ATOM 690 O O . SER A 1 89 ? 0.195 23.325 -4.773 1.00 61.38 89 SER A O 1
ATOM 692 N N . MET A 1 90 ? -1.645 23.834 -5.917 1.00 54.50 90 MET A N 1
ATOM 693 C CA . MET A 1 90 ?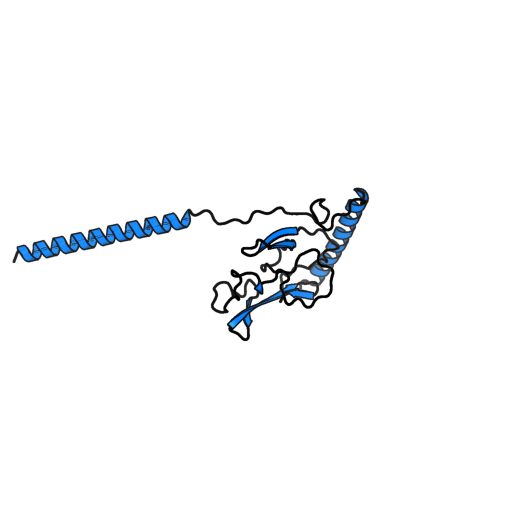 -1.980 22.446 -6.248 1.00 54.50 90 MET A CA 1
ATOM 694 C C . MET A 1 90 ? -1.416 22.009 -7.604 1.00 54.50 90 MET A C 1
ATOM 696 O O . MET A 1 90 ? -2.071 22.187 -8.624 1.00 54.50 90 MET A O 1
ATOM 700 N N . ASP A 1 91 ? -0.257 21.351 -7.585 1.00 53.00 91 ASP A N 1
ATOM 701 C CA . ASP A 1 91 ? 0.186 20.457 -8.673 1.00 53.00 91 ASP A CA 1
ATOM 702 C C . ASP A 1 91 ? 0.273 18.985 -8.222 1.00 53.00 91 ASP A C 1
ATOM 704 O O . ASP A 1 91 ? 0.937 18.157 -8.836 1.00 53.00 91 ASP A O 1
ATOM 708 N N . ASP A 1 92 ? -0.369 18.619 -7.107 1.00 52.88 92 ASP A N 1
ATOM 709 C CA . 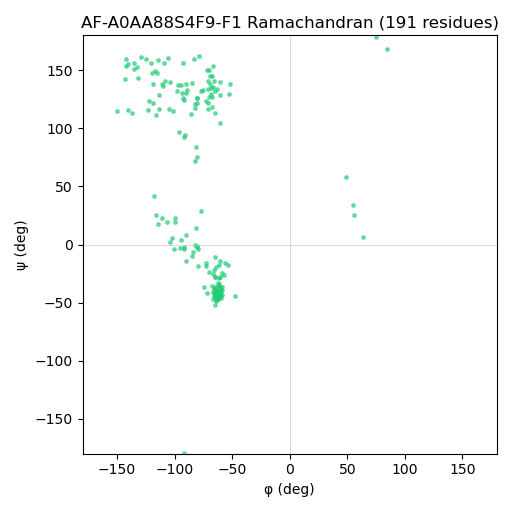ASP A 1 92 ? -0.238 17.254 -6.599 1.00 52.88 92 ASP A CA 1
ATOM 710 C C . ASP A 1 92 ? -1.487 16.783 -5.853 1.00 52.88 92 ASP A C 1
ATOM 712 O O . ASP A 1 92 ? -1.863 17.288 -4.791 1.00 52.88 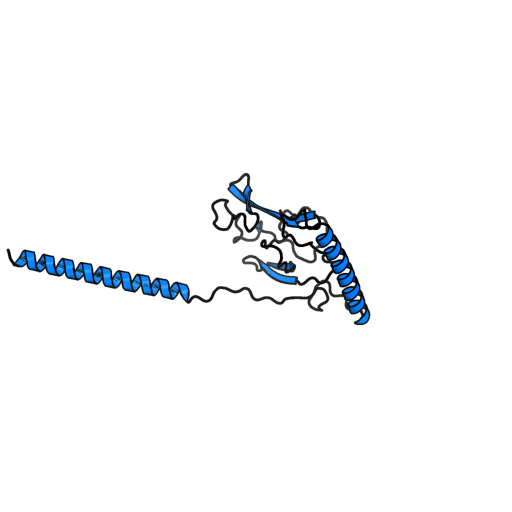92 ASP A O 1
ATOM 716 N N . LEU A 1 93 ? -2.124 15.776 -6.442 1.00 54.41 93 LEU A N 1
ATOM 717 C CA . LEU A 1 93 ? -3.341 15.110 -5.988 1.00 54.41 93 LEU A CA 1
ATOM 718 C C . LEU A 1 93 ? -3.073 14.128 -4.825 1.00 54.41 93 LEU A C 1
ATOM 720 O O . LEU A 1 93 ? -3.758 13.119 -4.701 1.00 54.41 93 LEU A O 1
ATOM 724 N N . GLY A 1 94 ? -2.047 14.372 -4.004 1.00 53.59 94 GLY A N 1
ATOM 725 C CA . GLY A 1 94 ? -1.629 13.441 -2.956 1.00 53.59 94 GLY A CA 1
ATOM 726 C C . GLY A 1 94 ? -2.628 13.377 -1.795 1.00 53.59 94 GLY A C 1
ATOM 727 O O . GLY A 1 94 ? -3.163 14.400 -1.360 1.00 53.59 94 GLY A O 1
ATOM 728 N N . ALA A 1 95 ? -2.864 12.182 -1.254 1.00 56.94 95 ALA A N 1
ATOM 729 C CA . ALA A 1 95 ? -3.535 12.022 0.033 1.00 56.94 95 ALA A CA 1
ATOM 730 C C . ALA A 1 95 ? -2.554 12.177 1.202 1.00 56.94 95 ALA A C 1
ATOM 732 O O . ALA A 1 95 ? -1.335 12.062 1.057 1.00 56.94 95 ALA A O 1
ATOM 733 N N . LYS A 1 96 ? -3.114 12.472 2.375 1.00 62.03 96 LYS A N 1
ATOM 734 C CA . LYS A 1 96 ? -2.400 12.463 3.651 1.00 62.03 96 LYS A CA 1
ATOM 735 C C . LYS A 1 96 ? -2.314 11.014 4.134 1.00 62.03 96 LYS A C 1
ATOM 737 O O . LYS A 1 96 ? -3.370 10.392 4.267 1.00 62.03 96 LYS A O 1
ATOM 742 N N . VAL A 1 97 ? -1.122 10.496 4.439 1.00 57.81 97 VAL A N 1
ATOM 743 C CA . VAL A 1 97 ? -1.036 9.255 5.218 1.00 57.81 97 VAL A CA 1
ATOM 744 C C . VAL A 1 97 ? -1.461 9.603 6.640 1.00 57.81 97 VAL A C 1
ATOM 746 O O . VAL A 1 97 ? -0.955 10.531 7.269 1.00 57.81 97 VAL A O 1
ATOM 749 N N . ILE A 1 98 ? -2.502 8.932 7.122 1.00 61.88 98 ILE A N 1
ATOM 750 C CA . ILE A 1 98 ? -2.899 9.046 8.521 1.00 61.88 98 ILE A CA 1
ATOM 751 C C . ILE A 1 98 ? -2.115 7.974 9.267 1.00 61.88 98 ILE A C 1
ATOM 753 O O . ILE A 1 98 ? -2.021 6.836 8.799 1.00 61.88 98 ILE A O 1
ATOM 757 N N . ALA A 1 99 ? -1.508 8.358 10.389 1.00 59.69 99 ALA A N 1
ATOM 758 C CA . ALA A 1 99 ? -0.814 7.422 11.253 1.00 59.69 99 ALA A CA 1
ATOM 759 C C . ALA A 1 99 ? -1.749 6.252 11.594 1.00 59.69 99 ALA A C 1
ATOM 761 O O . ALA A 1 99 ? -2.941 6.445 11.809 1.00 59.69 99 ALA A O 1
ATOM 762 N N . VAL A 1 100 ? -1.214 5.033 11.581 1.00 58.97 100 VAL A N 1
ATOM 763 C CA . VAL A 1 100 ? -1.989 3.783 11.691 1.00 58.97 100 VAL A CA 1
ATOM 764 C C . VAL A 1 100 ? -2.811 3.720 12.990 1.00 58.97 100 VAL A C 1
ATOM 766 O O . VAL A 1 100 ? -3.844 3.054 13.064 1.00 58.97 100 VAL A O 1
ATOM 769 N N . ASP A 1 101 ? -2.370 4.453 14.010 1.00 59.00 101 ASP A N 1
ATOM 770 C CA . ASP A 1 101 ? -3.018 4.611 15.304 1.00 59.00 101 ASP A CA 1
ATOM 771 C C . ASP A 1 101 ? -4.177 5.622 15.304 1.00 59.00 101 ASP A C 1
ATOM 773 O O . ASP A 1 101 ? -4.831 5.746 16.334 1.00 59.00 101 ASP A O 1
ATOM 777 N N . LYS A 1 102 ? -4.473 6.326 14.202 1.00 62.25 102 LYS A N 1
ATOM 778 C CA . LYS A 1 102 ? -5.534 7.345 14.125 1.00 62.25 102 LYS A CA 1
ATOM 779 C C . LYS A 1 102 ? -6.303 7.300 12.798 1.00 62.25 102 LYS A C 1
ATOM 781 O O . LYS A 1 102 ? -5.784 6.913 11.760 1.00 62.25 102 LYS A O 1
ATOM 786 N N . GLY A 1 103 ? -7.545 7.782 12.811 1.00 71.00 103 GLY A N 1
ATOM 787 C CA . GLY A 1 103 ? -8.360 7.992 11.611 1.00 71.00 103 GLY A CA 1
ATOM 788 C C . GLY A 1 103 ? -9.131 6.777 11.082 1.00 71.00 103 GLY A C 1
ATOM 789 O O . GLY A 1 103 ? -8.915 5.628 11.457 1.00 71.00 103 GLY A O 1
ATOM 790 N N . ASN A 1 104 ? -10.047 7.066 10.152 1.00 78.25 104 ASN A N 1
ATOM 791 C CA . ASN A 1 104 ? -10.928 6.087 9.507 1.00 78.25 104 ASN A CA 1
ATOM 792 C C . ASN A 1 104 ? -10.182 5.351 8.382 1.00 78.25 104 ASN A C 1
ATOM 794 O O . ASN A 1 104 ? -10.349 5.661 7.198 1.00 78.25 104 ASN A O 1
ATOM 798 N N . ILE A 1 105 ? -9.301 4.428 8.768 1.00 86.00 105 ILE A N 1
ATOM 799 C CA . ILE A 1 105 ? -8.439 3.670 7.858 1.00 86.00 105 ILE A CA 1
ATOM 800 C C . ILE A 1 105 ? -9.061 2.303 7.565 1.00 86.00 105 ILE A C 1
ATOM 802 O O . ILE A 1 105 ? -9.544 1.601 8.459 1.00 86.00 105 ILE A O 1
ATOM 806 N N . PHE A 1 106 ? -8.997 1.908 6.296 1.00 91.31 106 PHE A N 1
ATOM 807 C CA . PHE A 1 106 ? -9.285 0.548 5.871 1.00 91.31 106 PHE A CA 1
ATOM 808 C C . PHE A 1 106 ? -8.003 -0.162 5.462 1.00 91.31 106 PHE A C 1
ATOM 810 O O . PHE A 1 106 ? -7.141 0.406 4.791 1.00 91.31 106 PHE A O 1
ATOM 817 N N . PHE A 1 107 ? -7.925 -1.430 5.829 1.00 92.69 107 PHE A N 1
ATOM 818 C CA . PHE A 1 107 ? -6.831 -2.322 5.510 1.00 92.69 107 PHE A CA 1
ATOM 819 C C . PHE A 1 107 ? -7.299 -3.442 4.595 1.00 92.69 107 PHE A C 1
ATOM 821 O O . PHE A 1 107 ? -8.480 -3.799 4.548 1.00 92.69 107 PHE A O 1
ATOM 828 N N . VAL A 1 108 ? -6.338 -4.033 3.903 1.00 94.00 108 VAL A N 1
ATOM 829 C CA . VAL A 1 108 ? -6.506 -5.273 3.157 1.00 94.00 108 VAL A CA 1
ATOM 830 C C . VAL A 1 108 ? -5.367 -6.216 3.509 1.00 94.00 108 VAL A C 1
ATOM 832 O O . VAL A 1 108 ? -4.228 -5.791 3.699 1.00 94.00 108 VAL A O 1
ATOM 835 N N . ASN A 1 109 ? -5.669 -7.512 3.581 1.00 92.31 109 ASN A N 1
ATOM 836 C CA . ASN A 1 109 ? -4.626 -8.523 3.682 1.00 92.31 109 ASN A CA 1
ATOM 837 C C . ASN A 1 109 ? -4.258 -9.013 2.279 1.00 92.31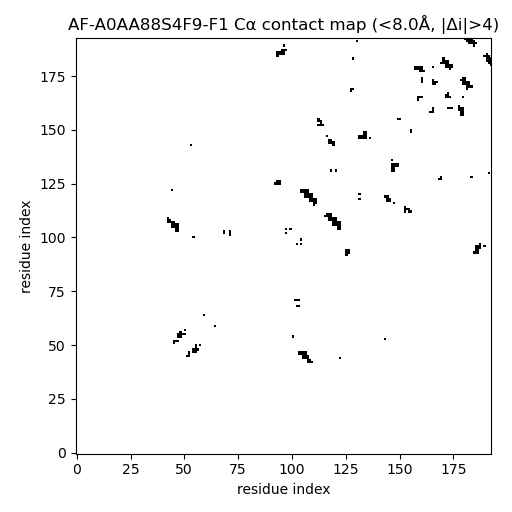 109 ASN A C 1
ATOM 839 O O . ASN A 1 109 ? -5.133 -9.430 1.511 1.00 92.31 109 ASN A O 1
ATOM 843 N N . LEU A 1 110 ? -2.970 -8.950 1.958 1.00 92.00 110 LEU A N 1
ATOM 844 C CA . LEU A 1 110 ? -2.389 -9.406 0.701 1.00 92.00 110 LEU A CA 1
ATOM 845 C C . LEU A 1 110 ? -1.340 -10.479 0.978 1.00 92.00 110 LEU A C 1
ATOM 847 O O . LEU A 1 110 ? -0.754 -10.523 2.054 1.00 92.00 110 LEU A O 1
ATOM 851 N N . TYR A 1 111 ? -1.079 -11.325 -0.011 1.00 91.44 111 TYR A N 1
ATOM 852 C CA . TYR A 1 111 ? -0.052 -12.358 0.065 1.00 91.44 111 TYR A CA 1
ATOM 853 C C . TYR A 1 111 ? 0.941 -12.145 -1.072 1.00 91.44 111 TYR A C 1
ATOM 855 O O . TYR A 1 111 ? 0.537 -12.080 -2.234 1.00 91.44 111 TYR A O 1
ATOM 863 N N . ILE A 1 112 ? 2.221 -11.994 -0.735 1.00 91.19 112 ILE A N 1
ATOM 864 C CA . ILE A 1 112 ? 3.281 -11.667 -1.695 1.00 91.19 112 ILE A CA 1
ATOM 865 C C . ILE A 1 112 ? 4.228 -12.852 -1.871 1.00 91.19 112 ILE A C 1
ATOM 867 O O . ILE A 1 112 ? 4.640 -13.490 -0.899 1.00 91.19 112 ILE A O 1
ATOM 871 N N . GLY A 1 113 ? 4.598 -13.097 -3.129 1.00 87.56 113 GLY A N 1
ATOM 872 C CA . GLY A 1 113 ? 5.543 -14.134 -3.524 1.00 87.56 113 GLY A CA 1
ATOM 873 C C . GLY A 1 113 ? 4.960 -15.544 -3.458 1.00 87.56 113 GLY A C 1
ATOM 874 O O . GLY A 1 113 ? 3.816 -15.774 -3.068 1.00 87.56 113 GLY A O 1
ATOM 875 N N . GLU A 1 114 ? 5.784 -16.507 -3.835 1.00 89.19 114 GLU A N 1
ATOM 876 C CA . GLU A 1 114 ? 5.474 -17.934 -3.840 1.00 89.19 114 GLU A CA 1
ATOM 877 C C . GLU A 1 114 ? 5.223 -18.514 -2.442 1.00 89.19 114 GLU A C 1
ATOM 879 O O . GLU A 1 114 ? 4.478 -19.477 -2.296 1.00 89.19 114 GLU A O 1
ATOM 884 N N . LEU A 1 115 ? 5.836 -17.921 -1.411 1.00 85.38 115 LEU A N 1
ATOM 885 C CA . LEU A 1 115 ? 5.687 -18.348 -0.020 1.00 85.38 115 LEU A CA 1
ATOM 886 C C . LEU A 1 115 ? 4.418 -17.771 0.615 1.00 85.38 115 LEU A C 1
ATOM 888 O O . LEU A 1 115 ? 4.164 -18.035 1.787 1.00 85.38 115 LEU A O 1
ATOM 892 N N . ALA A 1 116 ? 3.646 -16.977 -0.141 1.00 88.00 116 ALA A N 1
ATOM 893 C CA . ALA A 1 116 ? 2.451 -16.289 0.322 1.00 88.00 116 ALA A CA 1
ATOM 894 C C . ALA A 1 116 ? 2.706 -15.547 1.646 1.00 88.00 116 ALA A C 1
ATOM 896 O O . ALA A 1 116 ? 2.061 -15.797 2.664 1.00 88.00 116 ALA A O 1
ATOM 897 N N . VAL A 1 117 ? 3.674 -14.628 1.649 1.00 90.75 117 VAL A N 1
ATOM 898 C CA . VAL A 1 117 ? 3.965 -13.821 2.838 1.00 90.75 117 VAL A CA 1
ATOM 899 C C . VAL A 1 117 ? 2.819 -12.832 3.042 1.00 90.75 117 VAL A C 1
ATOM 901 O O . VAL A 1 117 ? 2.587 -11.978 2.187 1.00 90.75 117 VAL A O 1
ATOM 904 N N . SER A 1 118 ? 2.095 -12.960 4.157 1.00 90.94 118 SER A N 1
ATOM 905 C CA . SER A 1 118 ? 0.961 -12.089 4.496 1.00 90.94 118 SER A CA 1
ATOM 906 C C . SER A 1 118 ? 1.434 -10.659 4.755 1.00 90.94 118 SER A C 1
ATOM 908 O O . SER A 1 118 ? 2.425 -10.456 5.456 1.00 90.94 118 SER A O 1
ATOM 910 N N . GLN A 1 119 ? 0.722 -9.675 4.215 1.00 91.50 119 GLN A N 1
ATOM 911 C CA . GLN A 1 119 ? 0.991 -8.245 4.347 1.00 91.50 119 GLN A CA 1
ATOM 912 C C . GLN A 1 119 ? -0.333 -7.513 4.598 1.00 91.50 119 GLN A C 1
ATOM 914 O O . GLN A 1 119 ? -1.196 -7.463 3.719 1.00 91.50 119 GLN A O 1
ATOM 919 N N . PHE A 1 120 ? -0.496 -6.942 5.792 1.00 90.75 120 PHE A N 1
ATOM 920 C CA . PHE A 1 120 ? -1.670 -6.160 6.171 1.00 90.75 120 PHE A CA 1
ATOM 921 C C . PHE A 1 120 ? -1.444 -4.682 5.840 1.00 90.75 120 PHE A C 1
ATOM 923 O O . PHE A 1 120 ? -0.820 -3.946 6.603 1.00 90.75 120 PHE A O 1
ATOM 930 N N . VAL A 1 121 ? -1.898 -4.244 4.672 1.00 89.94 121 VAL A N 1
ATOM 931 C CA . VAL A 1 121 ? -1.572 -2.917 4.129 1.00 89.94 121 VAL A CA 1
ATOM 932 C C . VAL A 1 121 ? -2.779 -1.988 4.149 1.00 89.94 121 VAL A C 1
ATOM 934 O O . VAL A 1 121 ? -3.923 -2.442 4.140 1.00 89.94 121 VAL A O 1
ATOM 937 N N . ILE A 1 122 ? -2.527 -0.679 4.164 1.00 89.69 122 ILE A N 1
ATOM 938 C CA . ILE A 1 122 ? -3.569 0.345 4.031 1.00 89.69 122 ILE A CA 1
ATOM 939 C C . ILE A 1 122 ? -4.140 0.297 2.609 1.00 89.69 122 ILE A C 1
ATOM 941 O O . ILE A 1 122 ? -3.391 0.244 1.634 1.00 89.69 122 ILE A O 1
ATOM 945 N N . MET A 1 123 ? -5.467 0.350 2.488 1.00 91.75 123 MET A N 1
ATOM 946 C CA . MET A 1 123 ? -6.155 0.512 1.208 1.00 91.75 123 MET A CA 1
ATOM 947 C C . MET A 1 123 ? -6.158 1.990 0.805 1.00 91.75 123 MET A C 1
ATOM 949 O O . MET A 1 123 ? -7.117 2.722 1.059 1.00 91.75 123 MET A O 1
ATOM 953 N N . ASP A 1 124 ? -5.070 2.432 0.183 1.00 87.25 124 ASP A N 1
ATOM 954 C CA . ASP A 1 124 ? -4.955 3.784 -0.353 1.00 87.25 124 ASP A CA 1
ATOM 955 C C . ASP A 1 124 ? -5.537 3.857 -1.773 1.00 87.25 124 ASP A C 1
ATOM 957 O O . ASP A 1 124 ? -5.009 3.275 -2.716 1.00 87.25 124 ASP A O 1
ATOM 961 N N . THR A 1 125 ? -6.654 4.568 -1.926 1.00 87.38 125 THR A N 1
ATOM 962 C CA . THR A 1 125 ? -7.307 4.796 -3.231 1.00 87.38 125 THR A CA 1
ATOM 963 C C . THR A 1 125 ? -6.842 6.081 -3.913 1.00 87.38 125 THR A C 1
ATOM 965 O O . THR A 1 125 ? -7.262 6.370 -5.032 1.00 87.38 125 THR A O 1
ATOM 968 N N . ALA A 1 126 ? -5.998 6.862 -3.240 1.00 80.06 126 ALA A N 1
ATOM 969 C CA . ALA A 1 126 ? -5.522 8.157 -3.698 1.00 80.06 126 ALA A CA 1
ATOM 970 C C . ALA A 1 126 ? -4.079 8.115 -4.225 1.00 80.06 126 ALA A C 1
ATOM 972 O O . ALA A 1 126 ? -3.554 9.147 -4.642 1.00 80.06 126 ALA A O 1
ATOM 973 N N . SER A 1 127 ? -3.450 6.939 -4.256 1.00 80.25 127 SER A N 1
ATOM 974 C CA . SER A 1 127 ? -2.177 6.714 -4.936 1.00 80.25 127 SER A CA 1
ATOM 975 C C . SER A 1 127 ? -2.230 5.498 -5.862 1.00 80.25 127 SER A C 1
ATOM 977 O O . SER A 1 127 ? -3.126 4.658 -5.792 1.00 80.25 127 SER A O 1
ATOM 979 N N . SER A 1 128 ? -1.279 5.435 -6.795 1.00 80.38 128 SER A N 1
ATOM 980 C CA . SER A 1 128 ? -1.167 4.376 -7.806 1.00 80.38 128 SER A CA 1
ATOM 981 C C . SER A 1 128 ? -0.124 3.306 -7.461 1.00 80.38 128 SER A C 1
ATOM 983 O O . SER A 1 128 ? 0.023 2.340 -8.211 1.00 80.38 128 SER A O 1
ATOM 985 N N . LEU A 1 129 ? 0.611 3.469 -6.354 1.00 85.69 129 LEU A N 1
ATOM 986 C CA . LEU A 1 129 ? 1.733 2.613 -5.976 1.00 85.69 129 LEU A CA 1
ATOM 987 C C . LEU A 1 129 ? 1.341 1.670 -4.834 1.00 85.69 129 LEU A C 1
ATOM 989 O O . LEU A 1 129 ? 1.109 2.104 -3.709 1.00 85.69 129 LEU A O 1
ATOM 993 N N . LEU A 1 130 ? 1.359 0.364 -5.101 1.00 87.75 130 LEU A N 1
ATOM 994 C CA . LEU A 1 130 ? 1.366 -0.648 -4.047 1.00 87.75 130 LEU A CA 1
ATOM 995 C C . LEU A 1 130 ? 2.801 -0.822 -3.554 1.00 87.75 130 LEU A C 1
ATOM 997 O O . LEU A 1 130 ? 3.679 -1.206 -4.326 1.00 87.75 130 LEU A O 1
ATOM 1001 N N . TRP A 1 131 ? 3.029 -0.594 -2.264 1.00 88.38 131 TRP A N 1
ATOM 1002 C CA . TRP A 1 131 ? 4.332 -0.789 -1.638 1.00 88.38 131 TRP A CA 1
ATOM 1003 C C . TRP A 1 131 ? 4.193 -1.512 -0.294 1.00 88.38 131 TRP A C 1
ATOM 1005 O O . TRP A 1 131 ? 3.172 -1.419 0.388 1.00 88.38 131 TRP A O 1
ATOM 1015 N N . VAL A 1 132 ? 5.238 -2.254 0.076 1.00 89.50 132 VAL A N 1
ATOM 1016 C CA . VAL A 1 132 ? 5.395 -2.883 1.393 1.00 89.50 132 VAL A CA 1
ATOM 1017 C C . VAL A 1 132 ? 6.812 -2.656 1.893 1.00 89.50 132 VAL A C 1
ATOM 1019 O O . VAL A 1 132 ? 7.738 -2.472 1.104 1.00 89.50 132 VAL A O 1
ATOM 1022 N N . HIS A 1 133 ? 7.002 -2.713 3.207 1.00 86.56 133 HIS A N 1
ATOM 1023 C CA . HIS A 1 133 ? 8.343 -2.681 3.775 1.00 86.56 133 HIS A CA 1
ATOM 1024 C C . HIS A 1 133 ? 9.097 -3.963 3.412 1.00 86.56 133 HIS A C 1
ATOM 1026 O O . HIS A 1 133 ? 8.620 -5.068 3.684 1.00 86.56 133 HIS A O 1
ATOM 1032 N N . CYS A 1 134 ? 10.293 -3.817 2.844 1.00 88.38 134 CYS A N 1
ATOM 1033 C CA . CYS A 1 134 ? 11.176 -4.933 2.533 1.00 88.38 134 CYS A CA 1
ATOM 1034 C C . CYS A 1 134 ? 12.562 -4.765 3.174 1.00 88.38 134 CYS A C 1
ATOM 1036 O O . CYS A 1 134 ? 12.951 -3.667 3.572 1.00 88.38 134 CYS A O 1
ATOM 1038 N N . LEU A 1 135 ? 13.300 -5.869 3.321 1.00 87.44 135 LEU A N 1
ATOM 1039 C CA . LEU A 1 135 ? 14.695 -5.820 3.774 1.00 87.44 135 LEU A CA 1
ATOM 1040 C C . LEU A 1 135 ? 15.614 -5.245 2.679 1.00 87.44 135 LEU A C 1
ATOM 1042 O O . LEU A 1 135 ? 15.340 -5.496 1.510 1.00 87.44 135 LEU A O 1
ATOM 1046 N N . PRO A 1 136 ? 16.725 -4.561 3.023 1.00 84.75 136 PRO A N 1
ATOM 1047 C CA . PRO A 1 136 ? 17.107 -4.146 4.372 1.00 84.75 136 PRO A CA 1
ATOM 1048 C C . PRO A 1 136 ? 16.233 -2.984 4.867 1.00 84.75 136 PRO A C 1
ATOM 1050 O O . PRO A 1 136 ? 16.182 -1.920 4.255 1.00 84.75 136 PRO A O 1
ATOM 1053 N N . TYR A 1 137 ? 15.578 -3.176 6.012 1.00 77.62 137 TYR A N 1
ATOM 1054 C CA . TYR A 1 137 ? 14.755 -2.149 6.644 1.00 77.62 137 TYR A CA 1
ATOM 1055 C C . TYR A 1 137 ? 15.592 -1.385 7.670 1.00 77.62 137 TYR A C 1
ATOM 1057 O O . TYR A 1 137 ? 16.273 -1.999 8.488 1.00 77.62 137 TYR A O 1
ATOM 1065 N N . LYS A 1 138 ? 15.556 -0.051 7.616 1.00 70.94 138 LYS A N 1
ATOM 1066 C CA . LYS A 1 138 ? 16.347 0.829 8.496 1.00 70.94 138 LYS A CA 1
ATOM 1067 C C . LYS A 1 138 ? 15.542 1.455 9.645 1.00 70.94 138 LYS A C 1
ATOM 1069 O O . LYS A 1 138 ? 16.073 2.316 10.336 1.00 70.94 138 LYS A O 1
ATOM 1074 N N . GLY A 1 139 ? 14.275 1.079 9.829 1.00 68.50 139 GLY A N 1
ATOM 1075 C CA . GLY A 1 139 ? 13.430 1.613 10.904 1.00 68.50 139 GLY A CA 1
ATOM 1076 C C . GLY A 1 139 ? 13.455 0.758 12.176 1.00 68.50 139 GLY A C 1
ATOM 1077 O O . GLY A 1 139 ? 13.717 -0.442 12.119 1.00 68.50 139 GLY A O 1
ATOM 1078 N N . CYS A 1 140 ? 13.143 1.386 13.312 1.00 56.53 140 CYS A N 1
ATOM 1079 C CA . CYS A 1 140 ? 13.277 0.819 14.661 1.00 56.5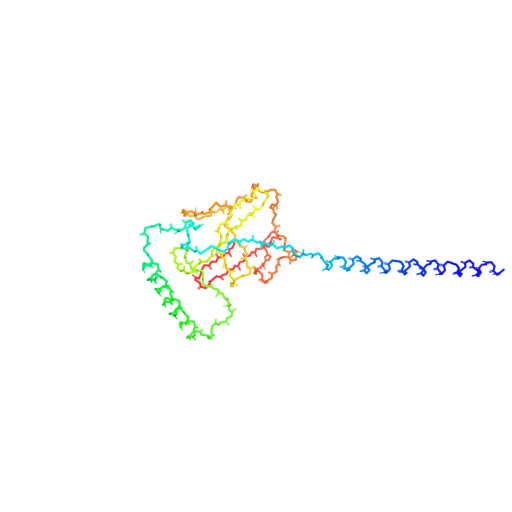3 140 CYS A CA 1
ATOM 1080 C C . CYS A 1 140 ? 11.931 0.697 15.403 1.00 56.53 140 CYS A C 1
ATOM 1082 O O . CYS A 1 140 ? 11.855 1.036 16.578 1.00 56.53 140 CYS A O 1
ATOM 1084 N N . GLU A 1 141 ? 10.860 0.268 14.736 1.00 59.44 141 GLU A N 1
ATOM 1085 C CA . GLU A 1 141 ? 9.524 0.209 15.352 1.00 59.44 141 GLU A CA 1
ATOM 1086 C C . GLU A 1 141 ? 8.956 -1.207 15.381 1.00 59.44 141 GLU A C 1
ATOM 1088 O O . GLU A 1 141 ? 9.165 -1.980 14.442 1.00 59.44 141 GLU A O 1
ATOM 1093 N N . ASP A 1 142 ? 8.168 -1.494 16.419 1.00 58.12 142 ASP A N 1
ATOM 1094 C CA . ASP A 1 142 ? 7.329 -2.685 16.522 1.00 58.12 142 ASP A CA 1
ATOM 1095 C C . ASP A 1 142 ? 6.321 -2.692 15.369 1.00 58.12 142 ASP A C 1
ATOM 1097 O O . ASP A 1 142 ? 5.362 -1.917 15.324 1.00 58.12 142 ASP A O 1
ATOM 1101 N N . LYS A 1 143 ? 6.572 -3.537 14.366 1.00 64.19 143 LYS A N 1
ATOM 1102 C CA . LYS A 1 143 ? 5.708 -3.629 13.190 1.00 64.19 143 LYS A CA 1
ATOM 1103 C C . LYS A 1 143 ? 4.629 -4.673 13.413 1.00 64.19 143 LYS A C 1
ATOM 1105 O O . LYS A 1 143 ? 4.903 -5.829 13.710 1.00 64.19 143 LYS A O 1
ATOM 1110 N N . VAL A 1 144 ? 3.396 -4.268 13.132 1.00 66.75 144 VAL A N 1
ATOM 1111 C CA . VAL A 1 144 ? 2.231 -5.159 13.059 1.00 66.75 144 VAL A CA 1
ATOM 1112 C C . VAL A 1 144 ? 2.351 -6.190 11.928 1.00 66.75 144 VAL A C 1
ATOM 1114 O O . VAL A 1 144 ? 1.700 -7.230 11.963 1.00 66.75 144 VAL A O 1
ATOM 1117 N N . ASN A 1 145 ? 3.219 -5.938 10.943 1.00 73.81 145 ASN A N 1
ATOM 1118 C CA . ASN A 1 145 ? 3.446 -6.815 9.799 1.00 73.81 145 ASN A CA 1
ATOM 1119 C C . ASN A 1 145 ? 4.859 -7.393 9.758 1.00 73.81 145 ASN A C 1
ATOM 1121 O O . ASN A 1 145 ? 5.817 -6.680 10.071 1.00 73.81 145 ASN A O 1
ATOM 1125 N N . PRO A 1 146 ? 5.021 -8.627 9.245 1.00 83.06 146 PRO A N 1
ATOM 1126 C CA . PRO A 1 146 ? 6.336 -9.134 8.892 1.00 83.06 146 PRO A CA 1
ATOM 1127 C C . PRO A 1 146 ? 6.924 -8.309 7.740 1.00 83.06 146 PRO A C 1
ATOM 1129 O O . PRO A 1 146 ? 6.270 -8.085 6.721 1.00 83.06 146 PRO A O 1
ATOM 1132 N N . ILE A 1 147 ? 8.181 -7.888 7.882 1.00 87.38 147 ILE A N 1
ATOM 1133 C CA . ILE A 1 147 ? 8.928 -7.218 6.811 1.00 87.38 147 ILE A CA 1
ATOM 1134 C C . ILE A 1 147 ? 9.200 -8.233 5.697 1.00 87.38 147 ILE A C 1
ATOM 1136 O O . ILE A 1 147 ? 9.724 -9.322 5.951 1.00 87.38 147 ILE A O 1
ATOM 1140 N N . TYR A 1 148 ? 8.878 -7.875 4.455 1.00 90.06 148 TYR A N 1
ATOM 1141 C CA . TYR A 1 148 ? 9.078 -8.758 3.313 1.00 90.06 148 TYR A CA 1
ATOM 1142 C C . TYR A 1 148 ? 10.575 -8.980 3.037 1.00 90.06 148 TYR A C 1
ATOM 1144 O O . TYR A 1 148 ? 11.327 -8.051 2.731 1.00 90.06 148 TYR A O 1
ATOM 1152 N N . ASN A 1 149 ? 11.036 -10.228 3.130 1.00 90.69 149 ASN A N 1
ATOM 1153 C CA . ASN A 1 149 ? 12.407 -10.587 2.779 1.00 90.69 149 ASN A CA 1
ATOM 1154 C C . ASN A 1 149 ? 12.473 -11.013 1.309 1.00 90.69 149 ASN A C 1
ATOM 1156 O O . ASN A 1 149 ? 12.290 -12.186 0.988 1.00 90.69 149 ASN A O 1
ATOM 1160 N N . HIS A 1 150 ? 12.770 -10.054 0.435 1.00 89.56 150 HIS A N 1
ATOM 1161 C CA . HIS A 1 150 ? 12.838 -10.284 -1.004 1.00 89.56 150 HIS A CA 1
ATOM 1162 C C . HIS A 1 150 ? 13.913 -11.311 -1.407 1.00 89.56 150 HIS A C 1
ATOM 1164 O O . HIS A 1 150 ? 13.716 -12.037 -2.371 1.00 89.56 150 HIS A O 1
ATOM 1170 N N . VAL A 1 151 ? 15.000 -11.451 -0.634 1.00 90.75 151 VAL A N 1
ATOM 1171 C CA . VAL A 1 151 ? 16.084 -12.424 -0.890 1.00 90.75 151 VAL A CA 1
ATOM 1172 C C . VAL A 1 151 ? 15.606 -13.871 -0.728 1.00 90.75 151 VAL A C 1
ATOM 1174 O O . VAL A 1 151 ? 16.165 -14.783 -1.330 1.00 90.75 151 VAL A O 1
ATOM 1177 N N . LYS A 1 152 ? 14.563 -14.101 0.079 1.00 90.50 152 LYS A N 1
ATOM 1178 C CA . LYS A 1 152 ? 13.964 -15.432 0.268 1.00 90.50 152 LYS A CA 1
ATOM 1179 C C . LYS A 1 152 ? 12.939 -15.797 -0.805 1.00 90.50 152 LYS A C 1
ATOM 1181 O O . LYS A 1 152 ? 12.455 -16.925 -0.777 1.00 90.50 152 LYS A O 1
ATOM 1186 N N . SER A 1 153 ? 12.596 -14.871 -1.700 1.00 91.00 153 SER A N 1
ATOM 1187 C CA . SER A 1 153 ? 11.666 -15.128 -2.794 1.00 91.00 153 SER A CA 1
ATOM 1188 C C . SER A 1 153 ? 12.434 -15.344 -4.095 1.00 91.00 153 SER A C 1
ATOM 1190 O O . SER A 1 153 ? 13.067 -14.426 -4.607 1.00 91.00 153 SER A O 1
ATOM 1192 N N . TYR A 1 154 ? 12.364 -16.547 -4.660 1.00 91.38 154 TYR A N 1
ATOM 1193 C CA . TYR A 1 154 ? 12.937 -16.849 -5.971 1.00 91.38 154 TYR A CA 1
ATOM 1194 C C . TYR A 1 154 ? 12.136 -16.221 -7.121 1.00 91.38 154 TYR A C 1
ATOM 1196 O O . TYR A 1 154 ? 12.655 -16.110 -8.230 1.00 91.38 154 TYR A O 1
ATOM 1204 N N . MET A 1 155 ? 10.879 -15.820 -6.884 1.00 90.75 155 MET A N 1
ATOM 1205 C CA . MET A 1 155 ? 10.067 -15.084 -7.864 1.00 90.75 155 MET A CA 1
ATOM 1206 C C . MET A 1 155 ? 10.316 -13.573 -7.836 1.00 90.75 155 MET A C 1
ATOM 1208 O O . MET A 1 155 ? 9.821 -12.857 -8.710 1.00 90.75 155 MET A O 1
ATOM 1212 N N . TYR A 1 156 ? 11.048 -13.067 -6.841 1.00 92.12 156 TYR A N 1
ATOM 1213 C CA . TYR A 1 156 ? 11.385 -11.655 -6.770 1.00 92.12 156 TYR A CA 1
ATOM 1214 C C . TYR A 1 156 ? 12.403 -11.285 -7.849 1.00 92.12 156 TYR A C 1
ATOM 1216 O O . TYR A 1 156 ? 13.428 -11.943 -8.024 1.00 92.12 156 TYR A O 1
ATOM 1224 N N . ALA A 1 157 ? 12.143 -10.180 -8.541 1.00 91.19 157 ALA A N 1
ATOM 1225 C CA . ALA A 1 157 ? 13.070 -9.596 -9.491 1.00 91.19 157 ALA A CA 1
ATOM 1226 C C . ALA A 1 157 ? 13.004 -8.072 -9.416 1.00 91.19 157 ALA A C 1
ATOM 1228 O O . ALA A 1 157 ? 11.929 -7.484 -9.277 1.00 91.19 157 ALA A O 1
ATOM 1229 N N . ASN A 1 158 ? 14.164 -7.435 -9.561 1.00 91.50 158 ASN A N 1
ATOM 1230 C CA . ASN A 1 158 ? 14.233 -5.995 -9.761 1.00 91.50 158 ASN A CA 1
ATOM 1231 C C . ASN A 1 158 ? 13.605 -5.627 -11.106 1.00 91.50 158 ASN A C 1
ATOM 1233 O O . ASN A 1 158 ? 13.814 -6.307 -12.113 1.00 91.50 158 ASN A O 1
ATOM 1237 N N . LEU A 1 159 ? 12.866 -4.520 -11.136 1.00 91.44 159 LEU A N 1
ATOM 1238 C CA . LEU A 1 159 ? 12.276 -4.040 -12.375 1.00 91.44 159 LEU A CA 1
ATOM 1239 C C . LEU A 1 159 ? 13.317 -3.272 -13.198 1.00 91.44 159 LEU A C 1
ATOM 1241 O O . LEU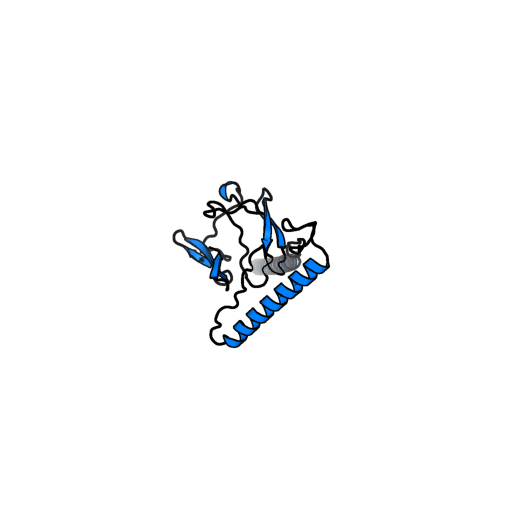 A 1 159 ? 13.903 -2.318 -12.699 1.00 91.44 159 LEU A O 1
ATOM 1245 N N . SER A 1 160 ? 13.523 -3.650 -14.460 1.00 93.69 160 SER A N 1
ATOM 1246 C CA . SER A 1 160 ? 14.364 -2.886 -15.397 1.00 93.69 160 SER A CA 1
ATOM 1247 C C . SER A 1 160 ? 13.705 -1.560 -15.803 1.00 93.69 160 SER A C 1
ATOM 1249 O O . SER A 1 160 ? 12.479 -1.488 -15.898 1.00 93.69 160 SER A O 1
ATOM 1251 N N . CYS A 1 161 ? 14.501 -0.533 -16.114 1.00 92.94 161 CYS A N 1
ATOM 1252 C CA . CYS A 1 161 ? 14.006 0.725 -16.689 1.00 92.94 161 CYS A CA 1
ATOM 1253 C C . CYS A 1 161 ? 13.299 0.538 -18.039 1.00 92.94 161 CYS A C 1
ATOM 1255 O O . CYS A 1 161 ? 12.404 1.308 -18.365 1.00 92.94 161 CYS A O 1
ATOM 1257 N N . ASP A 1 162 ? 13.669 -0.494 -18.801 1.00 91.81 162 ASP A N 1
ATOM 1258 C CA . ASP A 1 162 ? 13.060 -0.792 -20.105 1.00 91.81 162 ASP A CA 1
ATOM 1259 C C . ASP A 1 162 ? 11.713 -1.538 -19.961 1.00 91.81 162 ASP A C 1
ATOM 1261 O O . ASP A 1 162 ? 11.059 -1.880 -20.945 1.00 91.81 162 ASP A O 1
ATOM 1265 N N . SER A 1 163 ? 11.293 -1.829 -18.725 1.00 91.69 163 SER A N 1
ATOM 1266 C CA . SER A 1 163 ? 10.017 -2.477 -18.444 1.00 91.69 163 SER A CA 1
ATOM 1267 C C . SER A 1 163 ? 8.845 -1.550 -18.743 1.00 91.69 163 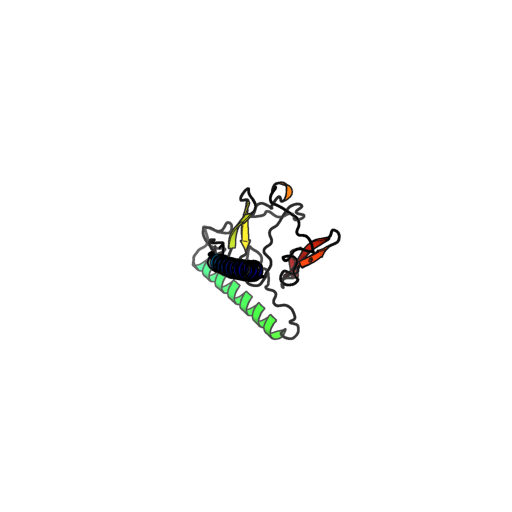SER A C 1
ATOM 1269 O O . SER A 1 163 ? 8.828 -0.400 -18.309 1.00 91.69 163 SER A O 1
ATOM 1271 N N . ALA A 1 164 ? 7.787 -2.093 -19.350 1.00 90.62 164 ALA A N 1
ATOM 1272 C CA . ALA A 1 164 ? 6.518 -1.386 -19.540 1.00 90.62 164 ALA A CA 1
ATOM 1273 C C . ALA A 1 164 ? 5.851 -0.951 -18.219 1.00 90.62 164 ALA A C 1
ATOM 1275 O O . ALA A 1 164 ? 4.927 -0.143 -18.234 1.00 90.62 164 ALA A O 1
ATOM 1276 N N . TYR A 1 165 ? 6.308 -1.482 -17.080 1.00 87.25 165 TYR A N 1
ATOM 1277 C CA . TYR A 1 165 ? 5.841 -1.082 -15.756 1.00 87.25 165 TYR A CA 1
ATOM 1278 C C . TYR A 1 165 ? 6.657 0.068 -15.151 1.00 87.25 165 TYR A C 1
ATOM 1280 O O . TYR A 1 165 ? 6.186 0.683 -14.205 1.00 87.25 165 TYR A O 1
ATOM 1288 N N . CYS A 1 166 ? 7.841 0.405 -15.679 1.00 90.50 166 CYS A N 1
ATOM 1289 C CA . CYS A 1 166 ? 8.633 1.530 -15.178 1.00 90.50 166 CYS A CA 1
ATOM 1290 C C . CYS A 1 166 ? 8.132 2.850 -15.774 1.00 90.50 166 CYS A C 1
ATOM 1292 O O . CYS A 1 166 ? 8.756 3.437 -16.655 1.00 90.50 166 CYS A O 1
ATOM 1294 N N . VAL A 1 167 ? 6.954 3.289 -15.330 1.00 86.44 167 VAL A N 1
ATOM 1295 C CA . VAL A 1 167 ? 6.248 4.424 -15.933 1.00 86.44 167 VAL A CA 1
ATOM 1296 C C . VAL A 1 167 ? 6.075 5.594 -14.961 1.00 86.44 167 VAL A C 1
ATOM 1298 O O . VAL A 1 167 ? 5.887 5.385 -13.756 1.00 86.44 167 VAL A O 1
ATOM 1301 N N . PRO A 1 168 ? 6.042 6.842 -15.471 1.00 79.06 168 PRO A N 1
ATOM 1302 C CA . PRO A 1 168 ? 5.819 8.026 -14.641 1.00 79.06 168 PRO A CA 1
ATOM 1303 C C . PRO A 1 168 ? 4.507 7.999 -13.843 1.00 79.06 168 PRO A C 1
ATOM 1305 O O . PRO A 1 168 ? 4.432 8.604 -12.777 1.00 79.06 168 PRO A O 1
ATOM 1308 N N . SER A 1 169 ? 3.480 7.276 -14.313 1.00 75.81 169 SER A N 1
ATOM 1309 C CA . SER A 1 169 ? 2.176 7.176 -13.635 1.00 75.81 169 SER A CA 1
ATOM 1310 C C . SER A 1 169 ? 2.232 6.464 -12.282 1.00 75.81 169 SER A C 1
ATOM 1312 O O . SER A 1 169 ? 1.350 6.675 -11.453 1.00 75.81 169 SER A O 1
ATOM 1314 N N . ILE A 1 170 ? 3.260 5.647 -12.039 1.00 73.88 170 ILE A N 1
ATOM 1315 C CA . ILE A 1 170 ? 3.559 5.069 -10.718 1.00 73.88 170 ILE A CA 1
ATOM 1316 C C . ILE A 1 170 ? 4.786 5.724 -10.072 1.00 73.88 170 ILE A C 1
ATOM 1318 O O . ILE A 1 170 ? 5.409 5.152 -9.184 1.00 73.88 170 ILE A O 1
ATOM 1322 N N . ARG A 1 171 ? 5.147 6.928 -10.541 1.00 80.94 171 ARG A N 1
ATOM 1323 C CA . ARG A 1 171 ? 6.338 7.686 -10.132 1.00 80.94 171 ARG A CA 1
ATOM 1324 C C . ARG A 1 171 ? 7.645 6.892 -10.289 1.00 80.94 171 ARG A C 1
ATOM 1326 O O . ARG A 1 171 ? 8.572 7.042 -9.495 1.00 80.94 171 ARG A O 1
ATOM 1333 N N . GLY A 1 172 ? 7.708 6.043 -11.317 1.00 85.25 172 GLY A N 1
ATOM 1334 C CA . GLY A 1 172 ? 8.912 5.306 -11.689 1.00 85.25 172 GLY A CA 1
ATOM 1335 C C . GLY A 1 172 ? 9.931 6.210 -12.384 1.00 85.25 172 GLY A C 1
ATOM 1336 O O . GLY A 1 172 ? 9.585 6.949 -13.305 1.00 85.25 172 GLY A O 1
ATOM 1337 N N . THR A 1 173 ? 11.190 6.137 -11.961 1.00 89.75 173 THR A N 1
ATOM 1338 C CA . THR A 1 173 ? 12.337 6.803 -12.594 1.00 89.75 173 THR A CA 1
ATOM 1339 C C . THR A 1 173 ? 13.498 5.826 -12.748 1.00 89.75 173 THR A C 1
ATOM 1341 O O . THR A 1 173 ? 13.616 4.855 -11.998 1.00 89.75 173 THR A O 1
ATOM 1344 N N . CYS A 1 174 ? 14.356 6.045 -13.746 1.00 91.75 174 CYS A N 1
ATOM 1345 C CA . CYS A 1 174 ? 15.479 5.146 -13.983 1.00 91.75 174 CYS A CA 1
ATOM 1346 C C . CYS A 1 174 ? 16.645 5.453 -13.037 1.00 91.75 174 CYS A C 1
ATOM 1348 O O . CYS A 1 174 ? 17.170 6.565 -13.029 1.00 91.75 174 CYS A O 1
ATOM 1350 N N . GLY A 1 175 ? 17.044 4.454 -12.249 1.00 90.00 175 GLY A N 1
ATOM 1351 C CA . GLY A 1 175 ? 18.124 4.548 -11.276 1.00 90.00 175 GLY A CA 1
ATOM 1352 C C . GLY A 1 175 ? 19.512 4.145 -11.799 1.00 90.00 175 GLY A C 1
ATOM 1353 O O . GLY A 1 175 ? 19.656 3.710 -12.945 1.00 90.00 175 GLY A O 1
ATOM 1354 N N . PRO A 1 176 ? 20.546 4.198 -10.933 1.00 83.38 176 PRO A N 1
ATOM 1355 C CA . PRO A 1 176 ? 21.960 4.044 -11.309 1.00 83.38 176 PRO A CA 1
ATOM 1356 C C . PRO A 1 176 ? 22.354 2.696 -11.944 1.00 83.38 176 PRO A C 1
ATOM 1358 O O . PRO A 1 176 ? 23.386 2.618 -12.598 1.00 83.38 176 PRO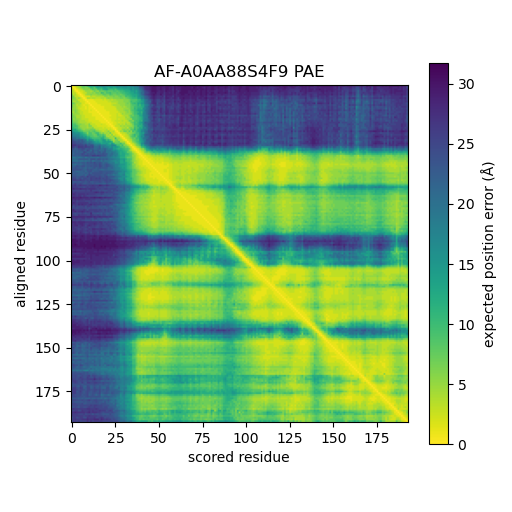 A O 1
ATOM 1361 N N . ASN A 1 177 ? 21.537 1.647 -11.802 1.00 90.06 177 ASN A N 1
ATOM 1362 C CA . ASN A 1 177 ? 21.825 0.291 -12.296 1.00 90.06 177 ASN A CA 1
ATOM 1363 C C . ASN A 1 177 ? 20.840 -0.189 -13.375 1.00 90.06 177 ASN A C 1
ATOM 1365 O O . ASN A 1 177 ? 20.607 -1.387 -13.515 1.00 90.06 177 ASN A O 1
ATOM 1369 N N . ARG A 1 178 ? 20.209 0.739 -14.108 1.00 92.62 178 ARG A N 1
ATOM 1370 C CA . ARG A 1 178 ? 19.077 0.444 -15.013 1.00 92.62 178 ARG A CA 1
ATOM 1371 C C . ARG A 1 178 ? 17.909 -0.263 -14.305 1.00 92.62 178 ARG A C 1
ATOM 1373 O O . ARG A 1 178 ? 17.107 -0.941 -14.945 1.00 92.62 178 ARG A O 1
ATOM 1380 N N . THR A 1 179 ? 17.801 -0.065 -12.993 1.00 93.19 179 THR A N 1
ATOM 1381 C CA . THR A 1 179 ? 16.670 -0.498 -12.172 1.00 93.19 179 THR A CA 1
ATOM 1382 C C . THR A 1 179 ? 15.683 0.651 -12.042 1.00 93.19 179 THR A C 1
ATOM 1384 O O . THR A 1 179 ? 16.084 1.793 -11.813 1.00 93.19 179 THR A O 1
ATOM 1387 N N . CYS A 1 180 ? 14.398 0.349 -12.160 1.00 92.94 180 CYS A N 1
ATOM 1388 C CA . CYS A 1 180 ? 13.330 1.289 -11.890 1.00 92.94 180 CYS A CA 1
ATOM 1389 C C . CYS A 1 180 ? 13.239 1.575 -10.389 1.00 92.94 180 CYS A C 1
ATOM 1391 O O . CYS A 1 180 ? 13.127 0.649 -9.586 1.00 92.94 180 CYS A O 1
ATOM 1393 N N . ILE A 1 181 ? 13.270 2.851 -10.027 1.00 91.19 181 ILE A N 1
ATOM 1394 C CA . ILE A 1 181 ? 13.087 3.339 -8.662 1.00 91.19 181 ILE A CA 1
ATOM 1395 C C . ILE A 1 181 ? 11.742 4.048 -8.598 1.00 91.19 181 ILE A C 1
ATOM 1397 O O . ILE A 1 181 ? 11.414 4.832 -9.490 1.00 91.19 181 ILE A O 1
ATOM 1401 N N . TYR A 1 182 ? 10.986 3.801 -7.536 1.00 88.06 182 TYR A N 1
ATOM 1402 C CA . TYR A 1 182 ? 9.734 4.498 -7.271 1.00 88.06 182 TYR A CA 1
ATOM 1403 C C . TYR A 1 182 ? 9.956 5.526 -6.179 1.00 88.06 182 TYR A C 1
ATOM 1405 O O . TYR A 1 182 ? 10.675 5.264 -5.223 1.00 88.06 182 TYR A O 1
ATOM 1413 N N . SER A 1 183 ? 9.356 6.700 -6.326 1.00 84.31 183 SER A N 1
ATOM 1414 C CA . SER A 1 183 ? 9.347 7.697 -5.262 1.00 84.31 183 SER A CA 1
ATOM 1415 C C . SER A 1 183 ? 7.992 8.371 -5.218 1.00 84.31 183 SER A C 1
ATOM 1417 O O . SER A 1 183 ? 7.583 9.037 -6.169 1.00 84.31 183 SER A O 1
ATOM 1419 N N . LEU A 1 184 ? 7.277 8.177 -4.118 1.00 81.56 184 LEU A N 1
ATOM 1420 C CA . LEU A 1 184 ? 5.966 8.767 -3.908 1.00 81.56 184 LEU A CA 1
ATOM 1421 C C . LEU A 1 184 ? 5.988 9.589 -2.625 1.00 81.56 184 LEU A C 1
ATOM 1423 O O . LEU A 1 184 ? 6.165 9.045 -1.538 1.00 81.56 184 LEU A O 1
ATOM 1427 N N . GLY A 1 185 ? 5.799 10.898 -2.766 1.00 79.00 185 GLY A N 1
ATOM 1428 C CA . GLY A 1 185 ? 5.541 11.792 -1.645 1.00 79.00 185 GLY A CA 1
ATOM 1429 C C . GLY A 1 185 ? 4.057 11.802 -1.292 1.00 79.00 185 GLY A C 1
ATOM 1430 O O . GLY A 1 185 ? 3.198 11.844 -2.173 1.00 79.00 185 GLY A O 1
ATOM 1431 N N . TYR A 1 186 ? 3.768 11.802 0.001 1.00 78.44 186 TYR A N 1
ATOM 1432 C CA . TYR A 1 186 ? 2.439 12.007 0.556 1.00 78.44 186 TYR A CA 1
ATOM 1433 C C . TYR A 1 186 ? 2.336 13.407 1.158 1.00 78.44 186 TYR A C 1
ATOM 1435 O O . TYR A 1 186 ? 3.332 14.074 1.444 1.00 78.44 186 TYR A O 1
ATOM 1443 N N . ARG A 1 187 ? 1.108 13.894 1.340 1.00 71.94 187 ARG A N 1
ATOM 1444 C CA . ARG A 1 187 ? 0.872 15.279 1.785 1.00 71.94 187 ARG A CA 1
ATOM 1445 C C . ARG A 1 187 ? 1.212 15.531 3.254 1.00 71.94 187 ARG A C 1
ATOM 1447 O O . ARG A 1 187 ? 1.341 16.683 3.644 1.00 71.94 187 ARG A O 1
ATOM 1454 N N . ASP A 1 188 ? 1.356 14.490 4.064 1.00 69.00 188 ASP A N 1
ATOM 1455 C CA . ASP A 1 188 ? 1.888 14.557 5.430 1.00 69.00 188 ASP A CA 1
ATOM 1456 C C . ASP A 1 188 ? 3.424 14.592 5.479 1.00 69.00 188 ASP A C 1
ATOM 1458 O O . ASP A 1 188 ? 4.005 14.394 6.541 1.00 69.00 188 ASP A O 1
ATOM 1462 N N . ASN A 1 189 ? 4.087 14.848 4.344 1.00 71.19 189 ASN A N 1
ATOM 1463 C CA . ASN A 1 189 ? 5.541 14.797 4.166 1.00 71.19 189 ASN A CA 1
ATOM 1464 C C . ASN A 1 189 ? 6.152 13.400 4.358 1.00 71.19 189 ASN A C 1
ATOM 1466 O O . ASN A 1 189 ? 7.375 13.254 4.306 1.00 71.19 189 ASN A O 1
ATOM 1470 N N . ALA A 1 190 ? 5.326 12.365 4.532 1.00 74.56 190 ALA A N 1
ATOM 1471 C CA . ALA A 1 190 ? 5.773 10.992 4.403 1.00 74.56 190 ALA A CA 1
ATOM 1472 C C . ALA A 1 190 ? 6.165 10.705 2.947 1.00 74.56 190 ALA A C 1
ATOM 1474 O O . ALA A 1 190 ? 5.669 11.327 2.006 1.00 74.56 190 ALA A O 1
ATOM 1475 N N . SER A 1 191 ? 7.057 9.741 2.748 1.00 75.81 191 SER A N 1
ATOM 1476 C CA . SER A 1 191 ? 7.427 9.283 1.411 1.00 75.81 191 SER A CA 1
ATOM 1477 C C . SER A 1 191 ? 7.646 7.777 1.383 1.00 75.81 191 SER A C 1
ATOM 1479 O O . SER A 1 191 ? 7.966 7.161 2.400 1.00 75.81 191 SER A O 1
ATOM 1481 N N . SER A 1 192 ? 7.439 7.190 0.208 1.00 75.94 192 SER A N 1
ATOM 1482 C CA . SER A 1 192 ? 7.792 5.812 -0.120 1.00 75.94 192 SER A CA 1
ATOM 1483 C C . SER A 1 192 ? 8.887 5.839 -1.182 1.00 75.94 192 SER A C 1
ATOM 1485 O O . SER A 1 192 ? 8.737 6.541 -2.184 1.00 75.94 192 SER A O 1
ATOM 1487 N N . THR A 1 193 ? 9.978 5.111 -0.936 1.00 70.38 193 THR A N 1
ATOM 1488 C CA . THR A 1 193 ? 11.165 4.987 -1.802 1.00 70.38 193 THR A CA 1
ATOM 1489 C C . THR A 1 193 ? 11.703 3.569 -1.769 1.00 70.38 193 THR A C 1
ATOM 1491 O O . THR A 1 193 ? 11.669 2.995 -0.654 1.00 70.38 193 THR A O 1
#

pLDDT: mean 80.79, std 11.62, range [52.88, 95.06]

Nearest PDB structures (foldseek):
  8tyf-assembly1_A  TM=7.317E-01  e=1.028E-01  Plasmodium vivax Sal-1
  5i70-assembly2_A  TM=8.543E-01  e=1.179E+00  Plasmodium falciparum 7G8
  5jod-assembly1_B  TM=4.851E-01  e=7.235E-01  Plasmodium falciparum

Foldseek 3Di:
DVVVVVVVVVVVVVVVVVVVVVVVVVVVVVVVVVPPDDDDDDWDWAWLCDPPHPNHDPPADPVNVVVLQVVLVVVVVVVVVVCVVVVPPDPDQFAADDPSNHHGWIWTWFFDAPVRATDTGTPDPSADDDDFAAPPDPDDDDDPGDHHDLVPHPPDDFAACPDPPQDCSQQWDQDPPRGTDHWDAHPNRDIDD

Solvent-accessible surface area (backbone atoms only — not comparable to full-atom values): 11996 Å² total; per-residue (Å²): 118,66,69,62,55,52,52,53,51,54,51,52,52,51,52,52,52,50,54,52,53,51,52,54,50,52,52,52,55,53,53,58,66,71,67,59,76,77,92,76,90,84,68,64,81,39,46,47,80,32,90,88,27,95,72,40,67,90,91,62,51,74,66,55,54,52,50,52,53,48,52,43,48,52,55,48,52,53,53,50,53,52,48,63,76,52,60,90,75,71,90,68,82,51,45,64,73,65,58,92,93,48,68,99,45,42,29,33,66,45,63,48,68,91,82,49,45,62,40,77,39,76,65,66,86,60,60,75,67,89,83,77,66,43,63,91,67,89,76,92,70,95,63,96,49,72,69,40,57,55,89,80,32,90,82,59,73,86,51,42,39,88,37,93,79,43,32,67,84,52,37,27,44,76,40,100,79,51,32,41,41,48,53,47,72,32,66,66,74,46,71,48,114

Secondary structure (DSSP, 8-state):
-HHHHHHHHHHHHHHHHHHHHHHHHHHHHHHHHHSSPPP-----EEETTSTTSTT--TT--HHHHHHHHHHHHHHHHHHHHHHHHTGGG-S--PPPPPPTTSSS-EEEEEEETTTTEEEEEE--SS-S-----BSSP---S--SSPPB-GGG-TT--PPBTTSTT--GGGTEEE-TTSBEEE-EE-TTS-EE-